Protein AF-0000000080719987 (afdb_homodimer)

Secondary structure (DSSP, 8-state):
-HHHHHHHHHHHH-EEEHHHHHHHHT--HHHHHHHHHTTSS---S--TTSS-EEEHHHHHHHHHHHHHHHTT--HHHHHHHHHHHHHHHHHHHHHHTT---EEEEEETTTTEEEEEEEEEEETTS-EEEEEEEEETTEEEEEEE-/-HHHHHHHHHHHH-EEEHHHHIIIII--HHHHHHHHHTTSS---S--TTSS-EEEHHHHHHHHHHHHHHHTT--HHHHHHHHHHHHHHHHHHHHHHTT---EEEEEETTTTEEEEEEEEEEETTS-EEEEEEEEETTEEEEEEE-

pLDDT: mean 88.81, std 9.0, range [55.03, 97.69]

InterPro domains:
  IPR000551 MerR-type HTH domain [PF13411] (18-78)
  IPR000551 MerR-type HTH domain [PS50937] (18-84)
  IPR000551 MerR-type HTH domain [SM00422] (18-82)
  IPR009061 Putative DNA-binding domain superfamily [SSF46955] (17-84)
  IPR047057 MerR transcriptional regulator [PTHR30204] (18-78)

Radius of gyration: 20.73 Å; Cα contacts (8 Å, |Δi|>4): 463; chains: 2; bounding box: 52×57×44 Å

Sequence (290 aa):
MEAKKIFHDVFQNIEVGIGEVSKTVGVSQRQLRYWEEKGYIKPVDDNQSGVRRYTLSTLYLIIFIKTQLDQGFTLSAAFEHSKDIKVKSKIVRNFFEHTFNDVTITDADKAYGEIDLGELLVQDGQKYHFKGVVDEHGRYLKIDKMEAKKIFHDVFQNIEVGIGEVSKTVGVSQRQLRYWEEKGYIKPVDDNQSGVRRYTLSTLYLIIFIKTQLDQGFTLSAAFEHSKDIKVKSKIVRNFFEHTFNDVTITDADKAYGEIDLGELLVQDGQKYHFKGVVDEHGRYLKIDK

Solvent-accessible surface area (backbone atoms only — not comparable to full-atom values): 15704 Å² total; per-residue (Å²): 115,67,56,60,50,51,52,51,52,30,54,68,63,39,62,36,43,45,68,58,49,20,68,54,70,72,45,54,60,65,56,52,52,50,36,36,73,73,61,74,45,69,63,54,81,85,45,84,80,74,52,60,28,27,32,50,68,46,50,52,48,51,49,50,37,51,47,33,44,74,72,68,43,51,72,68,55,24,50,58,53,46,56,50,47,57,35,45,50,49,28,53,46,66,58,41,69,82,40,59,80,45,71,48,76,76,33,68,92,78,34,19,26,38,32,36,47,35,76,42,32,31,79,86,69,49,68,33,37,35,29,40,34,29,51,97,89,42,58,33,33,41,76,43,124,114,68,55,60,52,52,50,51,51,32,55,66,64,39,62,38,44,46,68,57,50,21,68,56,69,70,44,53,59,67,55,51,51,50,36,37,74,74,62,75,45,67,63,54,81,85,43,85,81,73,52,60,27,26,32,50,67,47,49,52,49,50,51,50,36,51,46,33,43,74,74,68,43,51,72,68,56,23,51,60,54,45,56,51,47,57,35,45,51,50,30,51,45,64,58,40,69,80,40,59,81,46,70,48,75,77,34,68,93,78,34,19,26,38,34,35,46,34,75,41,31,32,80,87,70,49,67,32,37,36,30,39,34,30,52,98,89,42,58,33,34,41,76,42,122

Foldseek 3Di:
DVVVVVVVVCLQPPKDFLVVLCVPLVNDSVVVVVCVVVVLAHWDDPPVVPTTIHHVVRSVLVNQLSVCVVVPDDSVVSSVVVVVVVVVVVVVCVVQVVFWDDWAAPDDVVRWTKTWRQWDQDPVRDIWTKMWTQDPVGIDIDIDD/DVVVVVVVVCLQPPKDFLVVLCVPLVNDSVVVVVCVVVVLAHWDDPDVVPTTIHHVVRSVLVNQLSVVVVVPDDSVVSSVVVVVVVVVVVVVCVVQVVFWDDWAAPDDVVRWTKTWRQWDQDPVRDIWTKMWTQDPVGIDIDIDD

Organism: Lactobacillus johnsonii (strain FI9785) (NCBI:txid633699)

Structure (mmCIF, N/CA/C/O backbone):
data_AF-0000000080719987-model_v1
#
loop_
_entity.id
_entity.type
_entity.pdbx_description
1 polymer 'Transcriptional regulator'
#
loop_
_atom_site.group_PDB
_atom_site.id
_atom_site.type_symbol
_atom_site.label_atom_id
_atom_site.label_alt_id
_atom_site.label_comp_id
_atom_site.label_asym_id
_atom_site.label_entity_id
_atom_site.label_seq_id
_atom_site.pdbx_PDB_ins_code
_atom_site.Cartn_x
_atom_site.Cartn_y
_atom_site.Cartn_z
_atom_site.occupancy
_atom_site.B_iso_or_equiv
_atom_site.auth_seq_id
_atom_site.auth_comp_id
_atom_site.auth_asym_id
_atom_site.auth_atom_id
_atom_site.pdbx_PDB_model_num
ATOM 1 N N . MET A 1 1 ? 12.961 9.141 -8.109 1 55.03 1 MET A N 1
ATOM 2 C CA . MET A 1 1 ? 11.891 9.227 -9.094 1 55.03 1 MET A CA 1
ATOM 3 C C . MET A 1 1 ? 11.711 7.902 -9.828 1 55.03 1 MET A C 1
ATOM 5 O O . MET A 1 1 ? 10.602 7.379 -9.922 1 55.03 1 MET A O 1
ATOM 9 N N . GLU A 1 2 ? 12.773 7.242 -10.141 1 64.38 2 GLU A N 1
ATOM 10 C CA . GLU A 1 2 ? 12.719 6.02 -10.938 1 64.38 2 GLU A CA 1
ATOM 11 C C . GLU A 1 2 ? 12.211 4.844 -10.109 1 64.38 2 GLU A C 1
ATOM 13 O O . GLU A 1 2 ? 11.367 4.07 -10.578 1 64.38 2 GLU A O 1
ATOM 18 N N . ALA A 1 3 ? 12.484 4.898 -8.875 1 73.56 3 ALA A N 1
ATOM 19 C CA . ALA A 1 3 ? 12.094 3.791 -8 1 73.56 3 ALA A CA 1
ATOM 20 C C . ALA A 1 3 ? 10.586 3.768 -7.789 1 73.56 3 ALA A C 1
ATOM 22 O O . ALA A 1 3 ? 9.969 2.701 -7.805 1 73.56 3 ALA A O 1
ATOM 23 N N . LYS A 1 4 ? 10.07 4.938 -7.656 1 74.69 4 LYS A N 1
ATOM 24 C CA . LYS A 1 4 ? 8.633 5.043 -7.445 1 74.69 4 LYS A CA 1
ATOM 25 C C . LYS A 1 4 ? 7.859 4.527 -8.656 1 74.69 4 LYS A C 1
ATOM 27 O O . LYS A 1 4 ? 6.836 3.854 -8.508 1 74.69 4 LYS A O 1
ATOM 32 N N . LYS A 1 5 ? 8.383 4.836 -9.742 1 80.81 5 LYS A N 1
ATOM 33 C CA . LYS A 1 5 ? 7.742 4.387 -10.977 1 80.81 5 LYS A CA 1
ATOM 34 C C . LYS A 1 5 ? 7.809 2.865 -11.102 1 80.81 5 LYS A C 1
ATOM 36 O O . LYS A 1 5 ? 6.832 2.23 -11.508 1 80.81 5 LYS A O 1
ATOM 41 N N . ILE A 1 6 ? 8.945 2.295 -10.805 1 83.25 6 ILE A N 1
ATOM 42 C CA . ILE A 1 6 ? 9.109 0.848 -10.891 1 83.25 6 ILE A CA 1
ATOM 43 C C . ILE A 1 6 ? 8.156 0.165 -9.914 1 83.25 6 ILE A C 1
ATOM 45 O O . ILE A 1 6 ? 7.492 -0.814 -10.266 1 83.25 6 ILE A O 1
ATOM 49 N N . PHE A 1 7 ? 8.047 0.75 -8.781 1 84.94 7 PHE A N 1
ATOM 50 C CA . PHE A 1 7 ? 7.141 0.203 -7.777 1 84.94 7 PHE A CA 1
ATOM 51 C C . PHE A 1 7 ? 5.703 0.231 -8.273 1 84.94 7 PHE A C 1
ATOM 53 O O . PHE A 1 7 ? 4.984 -0.765 -8.164 1 84.94 7 PHE A O 1
ATOM 60 N N . HIS A 1 8 ? 5.379 1.304 -8.812 1 84.56 8 HIS A N 1
ATOM 61 C CA . HIS A 1 8 ? 4.023 1.466 -9.32 1 84.56 8 HIS A CA 1
ATOM 62 C C . HIS A 1 8 ? 3.732 0.469 -10.438 1 84.56 8 HIS A C 1
ATOM 64 O O . HIS A 1 8 ? 2.688 -0.185 -10.43 1 84.56 8 HIS A O 1
ATOM 70 N N . ASP A 1 9 ? 4.672 0.321 -11.328 1 88.88 9 ASP A N 1
ATOM 71 C CA . ASP A 1 9 ? 4.496 -0.58 -12.469 1 88.88 9 ASP A CA 1
ATOM 72 C C . ASP A 1 9 ? 4.391 -2.031 -12.008 1 88.88 9 ASP A C 1
ATOM 74 O O . ASP A 1 9 ? 3.541 -2.781 -12.492 1 88.88 9 ASP A O 1
ATOM 78 N N . VAL A 1 10 ? 5.211 -2.414 -11.172 1 90.5 10 VAL A N 1
ATOM 79 C CA . VAL A 1 10 ? 5.211 -3.785 -10.672 1 90.5 10 VAL A CA 1
ATOM 80 C C . VAL A 1 10 ? 3.887 -4.078 -9.969 1 90.5 10 VAL A C 1
ATOM 82 O O . VAL A 1 10 ? 3.256 -5.105 -10.219 1 90.5 10 VAL A O 1
ATOM 85 N N . PHE A 1 11 ? 3.447 -3.156 -9.156 1 86 11 PHE A N 1
ATOM 86 C CA . PHE A 1 11 ? 2.219 -3.354 -8.391 1 86 11 PHE A CA 1
ATOM 87 C C . PHE A 1 11 ? 1.017 -3.453 -9.32 1 86 11 PHE A C 1
ATOM 89 O O . PHE A 1 11 ? 0.077 -4.203 -9.055 1 86 11 PHE A O 1
ATOM 96 N N . GLN A 1 12 ? 1.1 -2.777 -10.367 1 87 12 GLN A N 1
ATOM 97 C CA . GLN A 1 12 ? -0.004 -2.785 -11.32 1 87 12 GLN A CA 1
ATOM 98 C C . GLN A 1 12 ? 0.009 -4.055 -12.164 1 87 12 GLN A C 1
ATOM 100 O O . GLN A 1 12 ? -1.034 -4.488 -12.656 1 87 12 GLN A O 1
ATOM 105 N N . ASN A 1 13 ? 1.203 -4.684 -12.289 1 90.12 13 ASN A N 1
ATOM 106 C CA . ASN A 1 13 ? 1.326 -5.75 -13.273 1 90.12 13 ASN A CA 1
ATOM 107 C C . ASN A 1 13 ? 1.514 -7.109 -12.602 1 90.12 13 ASN A C 1
ATOM 109 O O . ASN A 1 13 ? 1.432 -8.148 -13.266 1 90.12 13 ASN A O 1
ATOM 113 N N . ILE A 1 14 ? 1.732 -7.086 -11.359 1 91.81 14 ILE A N 1
ATOM 114 C CA . ILE A 1 14 ? 1.958 -8.344 -10.664 1 91.81 14 ILE A CA 1
ATOM 115 C C . ILE A 1 14 ? 0.658 -9.148 -10.602 1 91.81 14 ILE A C 1
ATOM 117 O O . ILE A 1 14 ? -0.414 -8.578 -10.375 1 91.81 14 ILE A O 1
ATOM 121 N N . GLU A 1 15 ? 0.802 -10.484 -10.859 1 93.12 15 GLU A N 1
ATOM 122 C CA . GLU A 1 15 ? -0.368 -11.359 -10.906 1 93.12 15 GLU A CA 1
ATOM 123 C C . GLU A 1 15 ? -0.273 -12.461 -9.859 1 93.12 15 GLU A C 1
ATOM 125 O O . GLU A 1 15 ? 0.818 -12.953 -9.562 1 93.12 15 GLU A O 1
ATOM 130 N N . VAL A 1 16 ? -1.431 -12.867 -9.367 1 92.62 16 VAL A N 1
ATOM 131 C CA . VAL A 1 16 ? -1.529 -13.93 -8.375 1 92.62 16 VAL A CA 1
ATOM 132 C C . VAL A 1 16 ? -2.52 -14.992 -8.852 1 92.62 16 VAL A C 1
ATOM 134 O O . VAL A 1 16 ? -3.586 -14.656 -9.375 1 92.62 16 VAL A O 1
ATOM 137 N N . GLY A 1 17 ? -2.146 -16.234 -8.672 1 92.19 17 GLY A N 1
ATOM 138 C CA . GLY A 1 17 ? -3.006 -17.312 -9.125 1 92.19 17 GLY A CA 1
ATOM 139 C C . GLY A 1 17 ? -4.242 -17.484 -8.266 1 92.19 17 GLY A C 1
ATOM 140 O O . GLY A 1 17 ? -4.211 -17.219 -7.059 1 92.19 17 GLY A O 1
ATOM 141 N N . ILE A 1 18 ? -5.262 -18.047 -8.883 1 94.75 18 ILE A N 1
ATOM 142 C CA . ILE A 1 18 ? -6.559 -18.203 -8.234 1 94.75 18 ILE A CA 1
ATOM 143 C C . ILE A 1 18 ? -6.418 -19.094 -7.008 1 94.75 18 ILE A C 1
ATOM 145 O O . ILE A 1 18 ? -7.113 -18.906 -6.008 1 94.75 18 ILE A O 1
ATOM 149 N N . GLY A 1 19 ? -5.559 -20.078 -7.109 1 93.25 19 GLY A N 1
ATOM 150 C CA . GLY A 1 19 ? -5.344 -20.953 -5.965 1 93.25 19 GLY A CA 1
ATOM 151 C C . GLY A 1 19 ? -4.801 -20.219 -4.754 1 93.25 19 GLY A C 1
ATOM 152 O O . GLY A 1 19 ? -5.27 -20.422 -3.633 1 93.25 19 GLY A O 1
ATOM 153 N N . GLU A 1 20 ? -3.816 -19.406 -5.02 1 93.25 20 GLU A N 1
ATOM 154 C CA . GLU A 1 20 ? -3.221 -18.594 -3.961 1 93.25 20 GLU A CA 1
ATOM 155 C C . GLU A 1 20 ? -4.23 -17.594 -3.389 1 93.25 20 GLU A C 1
ATOM 157 O O . GLU A 1 20 ? -4.324 -17.438 -2.17 1 93.25 20 GLU A O 1
ATOM 162 N N . VAL A 1 21 ? -5.016 -16.984 -4.188 1 95.25 21 VAL A N 1
ATOM 163 C CA . VAL A 1 21 ? -6.039 -16.031 -3.758 1 95.25 21 VAL A CA 1
ATOM 164 C C . VAL A 1 21 ? -7.066 -16.75 -2.883 1 95.25 21 VAL A C 1
ATOM 166 O O . VAL A 1 21 ? -7.406 -16.266 -1.797 1 95.25 21 VAL A O 1
ATOM 169 N N . SER A 1 22 ? -7.492 -17.828 -3.359 1 96.5 22 SER A N 1
ATOM 170 C CA . SER A 1 22 ? -8.484 -18.625 -2.631 1 96.5 22 SER A CA 1
ATOM 171 C C . SER A 1 22 ? -7.984 -18.984 -1.236 1 96.5 22 SER A C 1
ATOM 173 O O . SER A 1 22 ? -8.68 -18.75 -0.244 1 96.5 22 SER A O 1
ATOM 175 N N . LYS A 1 23 ? -6.781 -19.422 -1.178 1 93.5 23 LYS A N 1
ATOM 176 C CA . LYS A 1 23 ? -6.18 -19.875 0.072 1 93.5 23 LYS A CA 1
ATOM 177 C C . LYS A 1 23 ? -6.012 -18.719 1.051 1 93.5 23 LYS A C 1
ATOM 179 O O . LYS A 1 23 ? -6.316 -18.844 2.238 1 93.5 23 LYS A O 1
ATOM 184 N N . THR A 1 24 ? -5.656 -17.609 0.6 1 93.69 24 THR A N 1
ATOM 185 C CA . THR A 1 24 ? -5.258 -16.516 1.46 1 93.69 24 THR A CA 1
ATOM 186 C C . THR A 1 24 ? -6.469 -15.688 1.887 1 93.69 24 THR A C 1
ATOM 188 O O . THR A 1 24 ? -6.539 -15.219 3.023 1 93.69 24 THR A O 1
ATOM 191 N N . VAL A 1 25 ? -7.438 -15.469 1.043 1 94.56 25 VAL A N 1
ATOM 192 C CA . VAL A 1 25 ? -8.578 -14.609 1.33 1 94.56 25 VAL A CA 1
ATOM 193 C C . VAL A 1 25 ? -9.672 -15.414 2.031 1 94.56 25 VAL A C 1
ATOM 195 O O . VAL A 1 25 ? -10.469 -14.859 2.787 1 94.56 25 VAL A O 1
ATOM 198 N N . GLY A 1 26 ? -9.742 -16.656 1.746 1 94.44 26 GLY A N 1
ATOM 199 C CA . GLY A 1 26 ? -10.781 -17.484 2.316 1 94.44 26 GLY A CA 1
ATOM 200 C C . GLY A 1 26 ? -12.047 -17.516 1.481 1 94.44 26 GLY A C 1
ATOM 201 O O . GL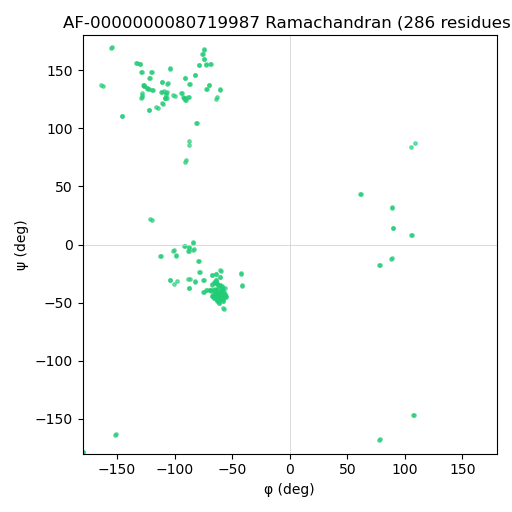Y A 1 26 ? -13.156 -17.531 2.023 1 94.44 26 GLY A O 1
ATOM 202 N N . VAL A 1 27 ? -11.914 -17.406 0.241 1 96.5 27 VAL A N 1
ATOM 203 C CA . VAL A 1 27 ? -12.977 -17.547 -0.748 1 96.5 27 VAL A CA 1
ATOM 204 C C . VAL A 1 27 ? -12.641 -18.703 -1.698 1 96.5 27 VAL A C 1
ATOM 206 O O . VAL A 1 27 ? -11.516 -18.797 -2.184 1 96.5 27 VAL A O 1
ATOM 209 N N . SER A 1 28 ? -13.562 -19.594 -1.984 1 97.5 28 SER A N 1
ATOM 210 C CA . SER A 1 28 ? -13.281 -20.75 -2.822 1 97.5 28 SER A CA 1
ATOM 211 C C . SER A 1 28 ? -13.031 -20.344 -4.27 1 97.5 28 SER A C 1
ATOM 213 O O . SER A 1 28 ? -13.516 -19.297 -4.719 1 97.5 28 SER A O 1
ATOM 215 N N . GLN A 1 29 ? -12.289 -21.203 -4.949 1 97.06 29 GLN A N 1
ATOM 216 C CA . GLN A 1 29 ? -12.062 -20.969 -6.371 1 97.06 29 GLN A CA 1
ATOM 217 C C . GLN A 1 29 ? -13.383 -20.922 -7.133 1 97.06 29 GLN A C 1
ATOM 219 O O . GLN A 1 29 ? -13.539 -20.125 -8.07 1 97.06 29 GLN A O 1
ATOM 224 N N . ARG A 1 30 ? -14.305 -21.75 -6.691 1 97.5 30 ARG A N 1
ATOM 225 C CA . ARG A 1 30 ? -15.625 -21.781 -7.312 1 97.5 30 ARG A CA 1
ATOM 226 C C . ARG A 1 30 ? -16.344 -20.438 -7.156 1 97.5 30 ARG A C 1
ATOM 228 O O . ARG A 1 30 ? -16.922 -19.922 -8.109 1 97.5 30 ARG A O 1
ATOM 235 N N . GLN A 1 31 ? -16.297 -19.906 -6 1 97.5 31 GLN A N 1
ATOM 236 C CA . GLN A 1 31 ? -16.922 -18.609 -5.746 1 97.5 31 GLN A CA 1
ATOM 237 C C . GLN A 1 31 ? -16.281 -17.516 -6.594 1 97.5 31 GLN A C 1
ATOM 239 O O . GLN A 1 31 ? -16.969 -16.656 -7.148 1 97.5 31 GLN A O 1
ATOM 244 N N . LEU A 1 32 ? -14.984 -17.547 -6.691 1 97.69 32 LEU A N 1
ATOM 245 C CA . LEU A 1 32 ? -14.266 -16.562 -7.492 1 97.69 32 LEU A CA 1
ATOM 246 C C . LEU A 1 32 ? -14.695 -16.641 -8.953 1 97.69 32 LEU A C 1
ATOM 248 O O . LEU A 1 32 ? -14.914 -15.609 -9.594 1 97.69 32 LEU A O 1
ATOM 252 N N . ARG A 1 33 ? -14.797 -17.812 -9.453 1 96.19 33 ARG A N 1
ATOM 253 C CA . ARG A 1 33 ? -15.234 -17.984 -10.836 1 96.19 33 ARG A CA 1
ATOM 254 C C . ARG A 1 33 ? -16.672 -17.516 -11.023 1 96.19 33 ARG A C 1
ATOM 256 O O . ARG A 1 33 ? -17.016 -16.953 -12.062 1 96.19 33 ARG A O 1
ATOM 263 N N . TYR A 1 34 ? -17.453 -17.812 -9.992 1 97.25 34 TYR A N 1
ATOM 264 C CA . TYR A 1 34 ? -18.828 -17.312 -10.039 1 97.25 34 TYR A CA 1
ATOM 265 C C . TYR A 1 34 ? -18.844 -15.781 -10.094 1 97.25 34 TYR A C 1
ATOM 267 O O . TYR A 1 34 ? -19.625 -15.195 -10.859 1 97.25 34 TYR A O 1
ATOM 275 N N . TRP A 1 35 ? -18 -15.102 -9.25 1 97.19 35 TRP A N 1
ATOM 276 C CA . TRP A 1 35 ? -17.906 -13.648 -9.258 1 97.19 35 TRP A CA 1
ATOM 277 C C . TRP A 1 35 ? -17.484 -13.141 -10.625 1 97.19 35 TRP A C 1
ATOM 279 O O . TRP A 1 35 ? -17.922 -12.078 -11.07 1 97.19 35 TRP A O 1
ATOM 289 N N . GLU A 1 36 ? -16.562 -13.914 -11.297 1 95.56 36 GLU A N 1
ATOM 290 C CA . GLU A 1 36 ? -16.141 -13.578 -12.656 1 95.56 36 GLU A CA 1
ATOM 291 C C . GLU A 1 36 ? -17.312 -13.648 -13.625 1 95.56 36 GLU A C 1
ATOM 293 O O . GLU A 1 36 ? -17.516 -12.742 -14.438 1 95.56 36 GLU A O 1
ATOM 298 N N . GLU A 1 37 ? -18.016 -14.688 -13.539 1 95.75 37 GLU A N 1
ATOM 299 C CA . GLU A 1 37 ? -19.172 -14.898 -14.406 1 95.75 37 GLU A CA 1
ATOM 300 C C . GLU A 1 37 ? -20.172 -13.75 -14.281 1 95.75 37 GLU A C 1
ATOM 302 O O . GLU A 1 37 ? -20.781 -13.336 -15.273 1 95.75 37 GLU A O 1
ATOM 307 N N . LYS A 1 38 ? -20.328 -13.242 -13.047 1 96 38 LYS A N 1
ATOM 308 C CA . LYS A 1 38 ? -21.281 -12.164 -12.773 1 96 38 LYS A CA 1
ATOM 309 C C . LYS A 1 38 ? -20.703 -10.812 -13.188 1 96 38 LYS A C 1
ATOM 311 O O . LYS A 1 38 ? -21.406 -9.797 -13.164 1 96 38 LYS A O 1
ATOM 316 N N . GLY A 1 39 ? -19.422 -10.797 -13.43 1 94.5 39 GLY A N 1
ATOM 317 C CA . GLY A 1 39 ? -18.781 -9.578 -13.883 1 94.5 39 GLY A CA 1
ATOM 318 C C . GLY A 1 39 ? -18.281 -8.703 -12.742 1 94.5 39 GLY A C 1
ATOM 319 O O . GLY A 1 39 ? -17.953 -7.535 -12.953 1 94.5 39 GLY A O 1
ATOM 320 N N . TYR A 1 40 ? -18.219 -9.242 -11.555 1 95.12 40 TYR A N 1
ATOM 321 C CA . TYR A 1 40 ? -17.828 -8.453 -10.398 1 95.12 40 TYR A CA 1
ATOM 322 C C . TYR A 1 40 ? -16.312 -8.336 -10.305 1 95.12 40 TYR A C 1
ATOM 324 O O . TYR A 1 40 ? -15.781 -7.355 -9.781 1 95.12 40 TYR A O 1
ATOM 332 N N . ILE A 1 41 ? -15.625 -9.414 -10.773 1 95.19 41 ILE A N 1
ATOM 333 C CA . ILE A 1 41 ? -14.164 -9.398 -10.867 1 95.19 41 ILE A CA 1
ATOM 334 C C . ILE A 1 41 ? -13.727 -9.906 -12.234 1 95.19 41 ILE A C 1
ATOM 336 O O . ILE A 1 41 ? -14.508 -10.555 -12.945 1 95.19 41 ILE A O 1
ATOM 340 N N . LYS A 1 42 ? -12.531 -9.477 -12.594 1 93.38 42 LYS A N 1
ATOM 341 C CA . LYS A 1 42 ? -12 -9.883 -13.891 1 93.38 42 LYS A CA 1
ATOM 342 C C . LYS A 1 42 ? -10.602 -10.469 -13.75 1 93.38 42 LYS A C 1
ATOM 344 O O . LYS A 1 42 ? -9.727 -9.859 -13.133 1 93.38 42 LYS A O 1
ATOM 349 N N . PRO A 1 43 ? -10.453 -11.672 -14.297 1 93.81 43 PRO A N 1
ATOM 350 C CA . PRO A 1 43 ? -9.102 -12.227 -14.328 1 93.81 43 PRO A CA 1
ATOM 351 C C . PRO A 1 43 ? -8.227 -11.586 -15.406 1 93.81 43 PRO A C 1
ATOM 353 O O . PRO A 1 43 ? -8.727 -10.828 -16.234 1 93.81 43 PRO A O 1
ATOM 356 N N . VAL A 1 44 ? -6.895 -11.828 -15.242 1 90.69 44 VAL A N 1
ATOM 357 C CA . VAL A 1 44 ? -5.977 -11.406 -16.297 1 90.69 44 VAL A CA 1
ATOM 358 C C . VAL A 1 44 ? -6.281 -12.164 -17.578 1 90.69 44 VAL A C 1
ATOM 360 O O . VAL A 1 44 ? -6.543 -13.367 -17.562 1 90.69 44 VAL A O 1
ATOM 363 N N . ASP A 1 45 ? -6.488 -11.5 -18.656 1 78.12 45 ASP A N 1
ATOM 364 C CA . ASP A 1 45 ? -6.93 -12.047 -19.938 1 78.12 45 ASP A CA 1
ATOM 365 C C . ASP A 1 45 ? -5.969 -13.117 -20.438 1 78.12 45 ASP A C 1
ATOM 367 O O . ASP A 1 45 ? -6.398 -14.18 -20.875 1 78.12 45 ASP A O 1
ATOM 371 N N . ASP A 1 46 ? -4.656 -12.75 -20.547 1 64.69 46 ASP A N 1
ATOM 372 C CA . ASP A 1 46 ? -3.705 -13.609 -21.25 1 64.69 46 ASP A CA 1
ATOM 373 C C . ASP A 1 46 ? -3.064 -14.609 -20.281 1 64.69 46 ASP A C 1
ATOM 375 O O . ASP A 1 46 ? -2.104 -14.281 -19.594 1 64.69 46 ASP A O 1
ATOM 379 N N . ASN A 1 47 ? -3.994 -15.516 -19.984 1 62 47 ASN A N 1
ATOM 380 C CA . ASN A 1 47 ? -3.381 -16.484 -19.094 1 62 47 ASN A CA 1
ATOM 381 C C . ASN A 1 47 ? -2.68 -17.609 -19.859 1 62 47 ASN A C 1
ATOM 383 O O . ASN A 1 47 ? -3.32 -18.562 -20.297 1 62 47 ASN A O 1
ATOM 387 N N . GLN A 1 48 ? -1.473 -17.297 -20.188 1 61.16 48 GLN A N 1
ATOM 388 C CA . GLN A 1 48 ? -0.708 -18.297 -20.922 1 61.16 48 GLN A CA 1
ATOM 389 C C . GLN A 1 48 ? -0.552 -19.578 -20.109 1 61.16 48 GLN A C 1
ATOM 391 O O . GLN A 1 48 ? -0.404 -20.656 -20.672 1 61.16 48 GLN A O 1
ATOM 396 N N . SER A 1 49 ? -0.571 -19.5 -18.859 1 65.25 49 SER A N 1
ATOM 397 C CA . SER A 1 49 ? -0.253 -20.641 -18 1 65.25 49 SER A CA 1
ATOM 398 C C . SER A 1 49 ? -1.473 -21.531 -17.797 1 65.25 49 SER A C 1
ATOM 400 O O . SER A 1 49 ? -1.353 -22.656 -17.297 1 65.25 49 SER A O 1
ATOM 402 N N . GLY A 1 50 ? -2.629 -21.078 -18.344 1 77.5 50 GLY A N 1
ATOM 403 C CA . GLY A 1 50 ? -3.807 -21.891 -18.109 1 77.5 50 GLY A CA 1
ATOM 404 C C . GLY A 1 50 ? -4.402 -21.703 -16.734 1 77.5 50 GLY A C 1
ATOM 405 O O . GLY A 1 50 ? -5.461 -22.25 -16.422 1 77.5 50 GLY A O 1
ATOM 406 N N . VAL A 1 51 ? -3.617 -21.156 -15.883 1 86.06 51 VAL A N 1
ATOM 407 C CA . VAL A 1 51 ? -4.094 -20.891 -14.531 1 86.06 51 VAL A CA 1
ATOM 408 C C . VAL A 1 51 ? -4.66 -19.469 -14.453 1 86.06 51 VAL A C 1
ATOM 410 O O . VAL A 1 51 ? -4.016 -18.516 -14.883 1 86.06 51 VAL A O 1
ATOM 413 N N . ARG A 1 52 ? -5.887 -19.422 -13.961 1 92.25 52 ARG A N 1
ATOM 414 C CA . ARG A 1 52 ? -6.504 -18.109 -13.789 1 92.25 52 ARG A CA 1
ATOM 415 C C . ARG A 1 52 ? -5.695 -17.25 -12.828 1 92.25 52 ARG A C 1
ATOM 417 O O . ARG A 1 52 ? -5.285 -17.719 -11.766 1 92.25 52 ARG A O 1
ATOM 424 N N . ARG A 1 53 ? -5.469 -16.016 -13.227 1 94.19 53 ARG A N 1
ATOM 425 C CA . ARG A 1 53 ? -4.676 -15.086 -12.414 1 94.19 53 ARG A CA 1
ATOM 426 C C . ARG A 1 53 ? -5.395 -13.758 -12.242 1 94.19 53 ARG A C 1
ATOM 428 O O . ARG A 1 53 ? -6.234 -13.383 -13.062 1 94.19 53 ARG A O 1
ATOM 435 N N . TYR A 1 54 ? -5.023 -13.055 -11.109 1 95.06 54 TYR A N 1
ATOM 436 C CA . TYR A 1 54 ? -5.598 -11.758 -10.789 1 95.06 54 TYR A CA 1
ATOM 437 C C . TYR A 1 54 ? -4.504 -10.734 -10.5 1 95.06 54 TYR A C 1
ATOM 439 O O . TYR A 1 54 ? -3.441 -11.086 -9.984 1 95.06 54 TYR A O 1
ATOM 447 N N . THR A 1 55 ? -4.816 -9.492 -10.836 1 93.19 55 THR A N 1
ATOM 448 C CA . THR A 1 55 ? -3.951 -8.391 -10.43 1 93.19 55 THR A CA 1
ATOM 449 C C . THR A 1 55 ? -4.117 -8.094 -8.945 1 93.19 55 THR A C 1
ATOM 451 O O . THR A 1 55 ? -5.059 -8.578 -8.312 1 93.19 55 THR A O 1
ATOM 454 N N . LEU A 1 56 ? -3.225 -7.305 -8.414 1 90.81 56 LEU A N 1
ATOM 455 C CA . LEU A 1 56 ? -3.354 -6.902 -7.02 1 90.81 56 LEU A CA 1
ATOM 456 C C . LEU A 1 56 ? -4.598 -6.043 -6.816 1 90.81 56 LEU A C 1
ATOM 458 O O . LEU A 1 56 ? -5.234 -6.105 -5.762 1 90.81 56 LEU A O 1
ATOM 462 N N . SER A 1 57 ? -4.957 -5.258 -7.812 1 89.75 57 SER A N 1
ATOM 463 C CA . SER A 1 57 ? -6.184 -4.473 -7.734 1 89.75 57 SER A CA 1
ATOM 464 C C . SER A 1 57 ? -7.41 -5.371 -7.617 1 89.75 57 SER A C 1
ATOM 466 O O . SER A 1 57 ? -8.32 -5.094 -6.832 1 89.75 57 SER A O 1
ATOM 468 N N . THR A 1 58 ? -7.34 -6.398 -8.367 1 93.12 58 THR A N 1
ATOM 469 C CA . THR A 1 58 ? -8.453 -7.344 -8.289 1 93.12 58 THR A CA 1
ATOM 470 C C . THR A 1 58 ? -8.453 -8.07 -6.949 1 93.12 58 THR A C 1
ATOM 472 O O . THR A 1 58 ? -9.516 -8.328 -6.379 1 93.12 58 THR A O 1
ATOM 475 N N . LEU A 1 59 ? -7.266 -8.414 -6.477 1 93.69 59 LEU A N 1
ATOM 476 C CA . LEU A 1 59 ? -7.156 -9.023 -5.156 1 93.69 59 LEU A CA 1
ATOM 477 C C . LEU A 1 59 ? -7.789 -8.133 -4.09 1 93.69 59 LEU A C 1
ATOM 479 O O . LEU A 1 59 ? -8.539 -8.609 -3.24 1 93.69 59 LEU A O 1
ATOM 483 N N . TYR A 1 60 ? -7.535 -6.883 -4.145 1 91.06 60 TYR A N 1
ATOM 484 C CA . TYR A 1 60 ? -8.117 -5.93 -3.209 1 91.06 60 TYR A CA 1
ATOM 485 C C . TYR A 1 60 ? -9.641 -5.957 -3.287 1 91.06 60 TYR A C 1
ATOM 487 O O . TYR A 1 60 ? -10.32 -5.957 -2.26 1 91.06 60 TYR A O 1
ATOM 495 N N . LEU A 1 61 ? -10.086 -5.98 -4.457 1 92.44 61 LEU A N 1
ATOM 496 C CA . LEU A 1 61 ? -11.531 -6.031 -4.672 1 92.44 61 LEU A CA 1
ATOM 497 C C . LEU A 1 61 ? -12.125 -7.309 -4.086 1 92.44 61 LEU A C 1
ATOM 499 O O . LEU A 1 61 ? -13.172 -7.27 -3.434 1 92.44 61 LEU A O 1
ATOM 503 N N . ILE A 1 62 ? -11.445 -8.352 -4.297 1 95.62 62 ILE A N 1
ATOM 504 C CA . ILE A 1 62 ? -11.898 -9.641 -3.791 1 95.62 62 ILE A CA 1
ATOM 505 C C . ILE A 1 62 ? -11.977 -9.602 -2.266 1 95.62 62 ILE A C 1
ATOM 507 O O . ILE A 1 62 ? -12.969 -10.047 -1.679 1 95.62 62 ILE A O 1
ATOM 511 N N . ILE A 1 63 ? -11 -9.078 -1.622 1 94.5 63 ILE A N 1
ATOM 512 C CA . ILE A 1 63 ? -10.969 -8.961 -0.168 1 94.5 63 ILE A CA 1
ATOM 513 C C . ILE A 1 63 ? -12.141 -8.109 0.304 1 94.5 63 ILE A C 1
ATOM 515 O O . ILE A 1 63 ? -12.844 -8.469 1.25 1 94.5 63 ILE A O 1
ATOM 519 N N . PHE A 1 64 ? -12.367 -7.039 -0.349 1 92.75 64 PHE A N 1
ATOM 520 C CA . PHE A 1 64 ? -13.453 -6.133 0.012 1 92.75 64 PHE A CA 1
ATOM 521 C C . PHE A 1 64 ? -14.797 -6.836 -0.09 1 92.75 64 PHE A C 1
ATOM 523 O O . PHE A 1 64 ? -15.602 -6.785 0.842 1 92.75 64 PHE A O 1
ATOM 530 N N . ILE A 1 65 ? -15 -7.473 -1.228 1 94.94 65 ILE A N 1
ATOM 531 C CA . ILE A 1 65 ? -16.266 -8.172 -1.444 1 94.94 65 ILE A CA 1
ATOM 532 C C . ILE A 1 65 ? -16.453 -9.227 -0.364 1 94.94 65 ILE A C 1
ATOM 534 O O . ILE A 1 65 ? -17.531 -9.32 0.236 1 94.94 65 ILE A O 1
ATOM 538 N N . LYS A 1 66 ? -15.438 -9.984 -0.127 1 95.69 66 LYS A N 1
ATOM 539 C CA . LYS A 1 66 ? -15.5 -11.016 0.908 1 95.69 66 LYS A CA 1
ATOM 540 C C . LYS A 1 66 ? -15.891 -10.414 2.258 1 95.69 66 LYS A C 1
ATOM 542 O O . LYS A 1 66 ? -16.734 -10.961 2.971 1 95.69 66 LYS A O 1
ATOM 547 N N . THR A 1 67 ? -15.32 -9.312 2.633 1 93.81 67 THR A N 1
ATOM 548 C CA . THR A 1 67 ? -15.594 -8.664 3.91 1 93.81 67 THR A CA 1
ATOM 549 C C . THR A 1 67 ? -17.047 -8.195 3.977 1 93.81 67 THR A C 1
ATOM 551 O O . THR A 1 67 ? -17.688 -8.297 5.023 1 93.81 67 THR A O 1
ATOM 554 N N . GLN A 1 68 ? -17.547 -7.684 2.91 1 94 68 GLN A N 1
ATOM 555 C CA . GLN A 1 68 ? -18.953 -7.273 2.846 1 94 68 GLN A CA 1
ATOM 556 C C . GLN A 1 68 ? -19.891 -8.469 3.002 1 94 68 GLN A C 1
ATOM 558 O O . GLN A 1 68 ? -20.891 -8.391 3.721 1 94 68 GLN A O 1
ATOM 563 N N . LEU A 1 69 ? -19.516 -9.539 2.312 1 95.5 69 LEU A N 1
ATOM 564 C CA . LEU A 1 69 ? -20.297 -10.758 2.42 1 95.5 69 LEU A CA 1
ATOM 565 C C . LEU A 1 69 ? -20.328 -11.266 3.859 1 95.5 69 LEU A C 1
ATOM 567 O O . LEU A 1 69 ? -21.391 -11.656 4.363 1 95.5 69 LEU A O 1
ATOM 571 N N . ASP A 1 70 ? -19.219 -11.18 4.48 1 94.44 70 ASP A N 1
ATOM 572 C CA . ASP A 1 70 ? -19.109 -11.625 5.867 1 94.44 70 ASP A CA 1
ATOM 573 C C . ASP A 1 70 ? -19.984 -10.773 6.785 1 94.44 70 ASP A C 1
ATOM 575 O O . ASP A 1 70 ? -20.375 -11.227 7.859 1 94.44 70 ASP A O 1
ATOM 579 N N . GLN A 1 71 ? -20.281 -9.555 6.406 1 94.12 71 GLN A N 1
ATOM 580 C CA . GLN A 1 71 ? -21.109 -8.641 7.188 1 94.12 71 GLN A CA 1
ATOM 581 C C . GLN A 1 71 ? -22.594 -8.812 6.852 1 94.12 71 GLN A C 1
ATOM 583 O O . GLN A 1 71 ? -23.438 -8.117 7.402 1 94.12 71 GLN A O 1
ATOM 588 N N . GLY A 1 72 ? -22.891 -9.641 5.852 1 95.88 72 GLY A N 1
ATOM 589 C CA . GLY A 1 72 ? -24.266 -10.008 5.578 1 95.88 72 GLY A CA 1
ATOM 590 C C . GLY A 1 72 ? -24.828 -9.336 4.336 1 95.88 72 GLY A C 1
ATOM 591 O O . GLY A 1 72 ? -26.016 -9.461 4.039 1 95.88 72 GLY A O 1
ATOM 592 N N . PHE A 1 73 ? -24.047 -8.734 3.676 1 96.38 73 PHE A N 1
ATOM 593 C CA . PHE A 1 73 ? -24.5 -8.109 2.438 1 96.38 73 PHE A CA 1
ATOM 594 C C . PHE A 1 73 ? -24.625 -9.141 1.324 1 96.38 73 PHE A C 1
ATOM 596 O O . PHE A 1 73 ? -23.938 -10.172 1.353 1 96.38 73 PHE A O 1
ATOM 603 N N . THR A 1 74 ? -25.469 -8.859 0.358 1 96 74 THR A N 1
ATOM 604 C CA . THR A 1 74 ? -25.531 -9.664 -0.854 1 96 74 THR A CA 1
ATOM 605 C C . TH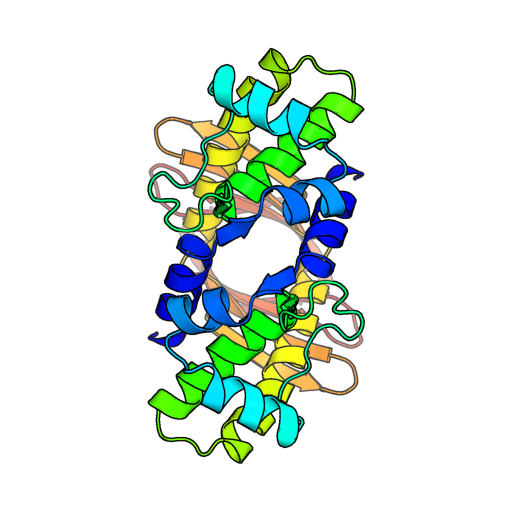R A 1 74 ? -24.328 -9.367 -1.763 1 96 74 THR A C 1
ATOM 607 O O . THR A 1 74 ? -23.688 -8.32 -1.632 1 96 74 THR A O 1
ATOM 610 N N . LEU A 1 75 ? -24.031 -10.305 -2.686 1 95.56 75 LEU A N 1
ATOM 611 C CA . LEU A 1 75 ? -22.938 -10.117 -3.643 1 95.56 75 LEU A CA 1
ATOM 612 C C . LEU A 1 75 ? -23.156 -8.852 -4.469 1 95.56 75 LEU A C 1
ATOM 614 O O . LEU A 1 75 ? -22.219 -8.086 -4.695 1 95.56 75 LEU A O 1
ATOM 618 N N . SER A 1 76 ? -24.391 -8.641 -4.852 1 95.38 76 SER A N 1
ATOM 619 C CA . SER A 1 76 ? -24.719 -7.449 -5.637 1 95.38 76 SER A CA 1
ATOM 620 C C . SER A 1 76 ? -24.484 -6.176 -4.836 1 95.38 76 SER A C 1
ATOM 622 O O . SER A 1 76 ? -23.906 -5.215 -5.34 1 95.38 76 SER A O 1
ATOM 624 N N . ALA A 1 77 ? -24.922 -6.141 -3.617 1 95.75 77 ALA A N 1
ATOM 625 C CA . ALA A 1 77 ? -24.703 -4.984 -2.748 1 95.75 77 ALA A CA 1
ATOM 626 C C . ALA A 1 77 ? -23.219 -4.746 -2.508 1 95.75 77 ALA A C 1
ATOM 628 O O . ALA A 1 77 ? -22.75 -3.605 -2.535 1 95.75 77 ALA A O 1
ATOM 629 N N . ALA A 1 78 ? -22.484 -5.836 -2.283 1 94.94 78 ALA A N 1
ATOM 630 C CA . ALA A 1 78 ? -21.047 -5.738 -2.064 1 94.94 78 ALA A CA 1
ATOM 631 C C . ALA A 1 78 ? -20.344 -5.121 -3.271 1 94.94 78 ALA A C 1
ATOM 633 O O . ALA A 1 78 ? -19.484 -4.25 -3.121 1 94.94 78 ALA A O 1
ATOM 634 N N . PHE A 1 79 ? -20.703 -5.582 -4.391 1 93.12 79 PHE A N 1
ATOM 635 C CA . PHE A 1 79 ? -20.109 -5.07 -5.617 1 93.12 79 PHE A CA 1
ATOM 636 C C . PHE A 1 79 ? -20.422 -3.596 -5.805 1 93.12 79 PHE A C 1
ATOM 638 O O . PHE A 1 79 ? -19.562 -2.803 -6.172 1 93.12 79 PHE A O 1
ATOM 645 N N . GLU A 1 80 ? -21.641 -3.197 -5.512 1 92.69 80 GLU A N 1
ATOM 646 C CA . GLU A 1 80 ? -22.031 -1.793 -5.621 1 92.69 80 GLU A CA 1
ATOM 647 C C . GLU A 1 80 ? -21.234 -0.924 -4.656 1 92.69 80 GLU A C 1
ATOM 649 O O . GLU A 1 80 ? -20.781 0.166 -5.016 1 92.69 80 GLU A O 1
ATOM 654 N N . HIS A 1 81 ? -21.047 -1.435 -3.479 1 91 81 HIS A N 1
ATOM 655 C CA . HIS A 1 81 ? -20.25 -0.719 -2.492 1 91 81 HIS A CA 1
ATOM 656 C C . HIS A 1 81 ? -18.797 -0.583 -2.951 1 91 81 HIS A C 1
ATOM 658 O O . HIS A 1 81 ? -18.125 0.384 -2.6 1 91 81 HIS A O 1
ATOM 664 N N . SER A 1 82 ? -18.344 -1.573 -3.727 1 91.06 82 SER A N 1
ATOM 665 C CA . SER A 1 82 ? -16.953 -1.563 -4.176 1 91.06 82 SER A CA 1
ATOM 666 C C . SER A 1 82 ? -16.703 -0.419 -5.152 1 91.06 82 SER A C 1
ATOM 668 O O . SER A 1 82 ? -15.57 0.055 -5.277 1 91.06 82 SER A O 1
ATOM 670 N N . LYS A 1 83 ? -17.672 0.007 -5.828 1 89.12 83 LYS A N 1
ATOM 671 C CA . LYS A 1 83 ? -17.531 1.145 -6.73 1 89.12 83 LYS A CA 1
ATOM 672 C C . LYS A 1 83 ? -17.109 2.4 -5.973 1 89.12 83 LYS A C 1
ATOM 674 O O . LYS A 1 83 ? -16.297 3.189 -6.469 1 89.12 83 LYS A O 1
ATOM 679 N N . ASP A 1 84 ? -17.594 2.508 -4.801 1 88.44 84 ASP A N 1
ATOM 680 C CA . ASP A 1 84 ? -17.219 3.625 -3.939 1 88.44 84 ASP A CA 1
ATOM 681 C C . ASP A 1 84 ? -15.75 3.529 -3.529 1 88.44 84 ASP A C 1
ATOM 683 O O . ASP A 1 84 ? -15.062 4.547 -3.43 1 88.44 84 ASP A O 1
ATOM 687 N N . ILE A 1 85 ? -15.391 2.385 -3.383 1 85.44 85 ILE A N 1
ATOM 688 C CA . ILE A 1 85 ? -14.016 2.172 -2.926 1 85.44 85 ILE A CA 1
ATOM 689 C C . ILE A 1 85 ? -13.039 2.643 -3.998 1 85.44 85 ILE A C 1
ATOM 691 O O . ILE A 1 85 ? -12 3.236 -3.684 1 85.44 85 ILE A O 1
ATOM 695 N N . LYS A 1 86 ? -13.352 2.27 -5.23 1 85.75 86 LYS A N 1
ATOM 696 C CA . LYS A 1 86 ? -12.5 2.723 -6.328 1 85.75 86 LYS A CA 1
ATOM 697 C C . LYS A 1 86 ? -12.391 4.246 -6.344 1 85.75 86 LYS A C 1
ATOM 699 O O . LYS A 1 86 ? -11.297 4.789 -6.527 1 85.75 86 LYS A O 1
ATOM 704 N N . VAL A 1 87 ? -13.477 4.871 -6.141 1 91.12 87 VAL A N 1
ATOM 705 C CA . VAL A 1 87 ? -13.508 6.328 -6.121 1 91.12 87 VAL A CA 1
ATOM 706 C C . VAL A 1 87 ? -12.742 6.844 -4.902 1 91.12 87 VAL A C 1
ATOM 708 O O . VAL A 1 87 ? -11.93 7.77 -5.016 1 91.12 87 VAL A O 1
ATOM 711 N N . LYS A 1 88 ? -12.977 6.234 -3.779 1 90.12 88 LYS A N 1
ATOM 712 C CA . LYS A 1 88 ? -12.297 6.641 -2.553 1 90.12 88 LYS A CA 1
ATOM 713 C C . LYS A 1 88 ? -10.789 6.469 -2.68 1 90.12 88 LYS A C 1
ATOM 715 O O . LYS A 1 88 ? -10.023 7.328 -2.236 1 90.12 88 LYS A O 1
ATOM 720 N N . SER A 1 89 ? -10.406 5.383 -3.238 1 87.44 89 SER A N 1
ATOM 721 C CA . SER A 1 89 ? -8.984 5.141 -3.461 1 87.44 89 SER A CA 1
ATOM 722 C C . SER A 1 89 ? -8.375 6.211 -4.359 1 87.44 89 SER A C 1
ATOM 724 O O . SER A 1 89 ? -7.246 6.66 -4.125 1 87.44 89 SER A O 1
ATOM 726 N N . LYS A 1 90 ? -9.055 6.574 -5.395 1 89.75 90 LYS A N 1
ATOM 727 C CA . LYS A 1 90 ? -8.594 7.629 -6.293 1 89.75 90 LYS A CA 1
ATOM 728 C C . LYS A 1 90 ? -8.477 8.961 -5.555 1 89.75 90 LYS A C 1
ATOM 730 O O . LYS A 1 90 ? -7.516 9.703 -5.77 1 89.75 90 LYS A O 1
ATOM 735 N N . ILE A 1 91 ? -9.422 9.273 -4.707 1 93.12 91 ILE A N 1
ATOM 736 C CA . ILE A 1 91 ? -9.383 10.5 -3.912 1 93.12 91 ILE A CA 1
ATOM 737 C C . ILE A 1 91 ? -8.141 10.508 -3.031 1 93.12 91 ILE A C 1
ATOM 739 O O . ILE A 1 91 ? -7.414 11.5 -2.98 1 93.12 91 ILE A O 1
ATOM 743 N N . VAL A 1 92 ? -7.883 9.414 -2.389 1 89.5 92 VAL A N 1
ATOM 744 C CA . VAL A 1 92 ? -6.73 9.281 -1.506 1 89.5 92 VAL A CA 1
ATOM 745 C C . VAL A 1 92 ? -5.441 9.445 -2.312 1 89.5 92 VAL A C 1
ATOM 747 O O . VAL A 1 92 ? -4.539 10.18 -1.909 1 89.5 92 VAL A O 1
ATOM 750 N N . ARG A 1 93 ? -5.359 8.766 -3.377 1 86.38 93 ARG A N 1
ATOM 751 C CA . ARG A 1 93 ? -4.184 8.852 -4.238 1 86.38 93 ARG A CA 1
ATOM 752 C C . ARG A 1 93 ? -3.955 10.289 -4.699 1 86.38 93 ARG A C 1
ATOM 754 O O . ARG A 1 93 ? -2.824 10.781 -4.676 1 86.38 93 ARG A O 1
ATOM 761 N N . ASN A 1 94 ? -4.984 10.914 -5.18 1 88.94 94 ASN A N 1
ATOM 762 C CA . ASN A 1 94 ? -4.879 12.297 -5.641 1 88.94 94 ASN A CA 1
ATOM 763 C C . ASN A 1 94 ? -4.41 13.219 -4.523 1 88.94 94 ASN A C 1
ATOM 765 O O . ASN A 1 94 ? -3.613 14.133 -4.758 1 88.94 94 ASN A O 1
ATOM 769 N N . PHE A 1 95 ? -4.875 12.977 -3.389 1 89 95 PHE A N 1
ATOM 770 C CA . PHE A 1 95 ? -4.496 13.82 -2.26 1 89 95 PHE A CA 1
ATOM 771 C C . PHE A 1 95 ? -3.031 13.609 -1.897 1 89 95 PHE A C 1
ATOM 773 O O . PHE A 1 95 ? -2.307 14.578 -1.65 1 89 95 PHE A O 1
ATOM 780 N N . PHE A 1 96 ? -2.564 12.367 -1.949 1 82 96 PHE A N 1
ATOM 781 C CA . PHE A 1 96 ? -1.239 12.055 -1.424 1 82 96 PHE A CA 1
ATOM 782 C C . PHE A 1 96 ? -0.211 11.992 -2.547 1 82 96 PHE A C 1
ATOM 784 O O . PHE A 1 96 ? 0.965 11.719 -2.305 1 82 96 PHE A O 1
ATOM 791 N N . GLU A 1 97 ? -0.562 12.023 -3.795 1 76.31 97 GLU A N 1
ATOM 792 C CA . GLU A 1 97 ? 0.3 11.859 -4.961 1 76.31 97 GLU A CA 1
ATOM 793 C C . GLU A 1 97 ? 1.619 12.602 -4.785 1 76.31 97 GLU A C 1
ATOM 795 O O . GLU A 1 97 ? 2.67 12.125 -5.219 1 76.31 97 GLU A O 1
ATOM 800 N N . HIS A 1 98 ? 1.659 13.656 -4.203 1 69.5 98 HIS A N 1
ATOM 801 C CA . HIS A 1 98 ? 2.885 14.438 -4.074 1 69.5 98 HIS A CA 1
ATOM 802 C C . HIS A 1 98 ? 3.266 14.625 -2.611 1 69.5 98 HIS A C 1
ATOM 804 O O . HIS A 1 98 ? 4.012 15.555 -2.275 1 69.5 98 HIS A O 1
ATOM 810 N N . THR A 1 99 ? 2.594 13.586 -1.93 1 65.75 99 THR A N 1
ATOM 811 C CA . THR A 1 99 ? 2.861 13.711 -0.5 1 65.75 99 THR A CA 1
ATOM 812 C C . THR A 1 99 ? 3.82 12.617 -0.034 1 65.75 99 THR A C 1
ATOM 814 O O . THR A 1 99 ? 3.979 11.602 -0.706 1 65.75 99 THR A O 1
ATOM 817 N N . PHE A 1 100 ? 4.859 12.938 0.664 1 64.56 100 PHE A N 1
ATOM 818 C CA . PHE A 1 100 ? 5.785 12.023 1.331 1 64.56 100 PHE A CA 1
ATOM 819 C C . PHE A 1 100 ? 7.098 11.93 0.567 1 64.56 100 PHE A C 1
ATOM 821 O O . PHE A 1 100 ? 7.305 11.008 -0.217 1 64.56 100 PHE A O 1
ATOM 828 N N . ASN A 1 101 ? 7.875 12.664 0.716 1 65.75 101 ASN A N 1
ATOM 829 C CA . ASN A 1 101 ? 9.086 12.836 -0.08 1 65.75 101 ASN A CA 1
ATOM 830 C C . ASN A 1 101 ? 10.289 12.164 0.575 1 65.75 101 ASN A C 1
ATOM 832 O O . ASN A 1 101 ? 11.219 11.742 -0.113 1 65.75 101 ASN A O 1
ATOM 836 N N . ASP A 1 102 ? 10.211 12.164 1.912 1 82.19 102 ASP A N 1
ATOM 837 C CA . ASP A 1 102 ? 11.43 11.656 2.539 1 82.19 102 ASP A CA 1
ATOM 838 C C . ASP A 1 102 ? 11.18 11.289 4 1 82.19 102 ASP A C 1
ATOM 840 O O . ASP A 1 102 ? 10.375 11.93 4.68 1 82.19 102 ASP A O 1
ATOM 844 N N . VAL A 1 103 ? 11.688 10.211 4.391 1 91.81 103 VAL A N 1
ATOM 845 C CA . VAL A 1 103 ? 11.695 9.82 5.793 1 91.81 103 VAL A CA 1
ATOM 846 C C . VAL A 1 103 ? 13.117 9.867 6.34 1 91.81 103 VAL A C 1
ATOM 848 O O . VAL A 1 103 ? 14.039 9.305 5.742 1 91.81 103 VAL A O 1
ATOM 851 N N . THR A 1 104 ? 13.328 10.664 7.371 1 94.69 104 THR A N 1
ATOM 852 C CA . THR A 1 104 ? 14.609 10.727 8.062 1 94.69 104 THR A CA 1
ATOM 853 C C . THR A 1 104 ? 14.562 9.922 9.359 1 94.69 104 THR A C 1
ATOM 855 O O . THR A 1 104 ? 13.68 10.125 10.195 1 94.69 104 THR A O 1
ATOM 858 N N . ILE A 1 105 ? 15.508 9.07 9.539 1 95.31 105 ILE A N 1
ATOM 859 C CA . ILE A 1 105 ? 15.57 8.242 10.734 1 95.31 105 ILE A CA 1
ATOM 860 C C . ILE A 1 105 ? 16.344 8.977 11.836 1 95.31 105 ILE A C 1
ATOM 862 O O . ILE A 1 105 ? 17.469 9.438 11.617 1 95.31 105 ILE A O 1
ATOM 866 N N . THR A 1 106 ? 15.836 9.125 12.977 1 96.69 106 THR A N 1
ATOM 867 C CA . THR A 1 106 ? 16.531 9.734 14.117 1 96.69 106 THR A CA 1
ATOM 868 C C . THR A 1 106 ? 16.984 8.664 15.102 1 96.69 106 THR A C 1
ATOM 870 O O . THR A 1 106 ? 17.969 8.859 15.812 1 96.69 106 THR A O 1
ATOM 873 N N . ASP A 1 107 ? 16.281 7.59 15.203 1 97 107 ASP A N 1
ATOM 874 C CA . ASP A 1 107 ? 16.641 6.426 16 1 97 107 ASP A CA 1
ATOM 875 C C . ASP A 1 107 ? 16.172 5.133 15.336 1 97 107 ASP A C 1
ATOM 877 O O . ASP A 1 107 ? 14.984 4.797 15.398 1 97 107 ASP A O 1
ATOM 881 N N . ALA A 1 108 ? 16.984 4.371 14.883 1 94.25 108 ALA A N 1
ATOM 882 C CA . ALA A 1 108 ? 16.656 3.182 14.102 1 94.25 108 ALA A CA 1
ATOM 883 C C . ALA A 1 108 ? 16.125 2.068 15 1 94.25 108 ALA A C 1
ATOM 885 O O . ALA A 1 108 ? 15.188 1.35 14.617 1 94.25 108 ALA A O 1
ATOM 886 N N . ASP A 1 109 ? 16.75 1.935 16.125 1 94.81 109 ASP A N 1
ATOM 887 C CA . ASP A 1 109 ? 16.375 0.855 17.031 1 94.81 109 ASP A CA 1
ATOM 888 C C . ASP A 1 109 ? 14.938 1.021 17.516 1 94.81 109 ASP A C 1
ATOM 890 O O . ASP A 1 109 ? 14.219 0.034 17.703 1 94.81 109 ASP A O 1
ATOM 894 N N . LYS A 1 110 ? 14.484 2.234 17.688 1 96.38 110 LYS A N 1
ATOM 895 C CA . LYS A 1 110 ? 13.148 2.512 18.203 1 96.38 110 LYS A CA 1
ATOM 896 C C . LYS A 1 110 ? 12.18 2.879 17.094 1 96.38 110 LYS A C 1
ATOM 898 O O . LYS A 1 110 ? 11 3.152 17.344 1 96.38 110 LYS A O 1
ATOM 903 N N . ALA A 1 111 ? 12.688 2.992 15.852 1 95.44 111 ALA A N 1
ATOM 904 C CA . ALA A 1 111 ? 11.906 3.416 14.688 1 95.44 111 ALA A CA 1
ATOM 905 C C . ALA A 1 111 ? 11.359 4.824 14.883 1 95.44 111 ALA A C 1
ATOM 907 O O . ALA A 1 111 ? 10.172 5.074 14.648 1 95.44 111 ALA A O 1
ATOM 908 N N . TYR A 1 112 ? 12.234 5.684 15.398 1 97.44 112 TYR A N 1
ATOM 909 C CA . TYR A 1 112 ? 11.93 7.109 15.477 1 97.44 112 TYR A CA 1
ATOM 910 C C . TYR A 1 112 ? 12.414 7.836 14.227 1 97.44 112 TYR A C 1
ATOM 912 O O . TYR A 1 112 ? 13.445 7.488 13.656 1 97.44 112 TYR A O 1
ATOM 920 N N . GLY A 1 113 ? 11.617 8.797 13.836 1 96.5 113 GLY A N 1
ATOM 921 C CA . GLY A 1 113 ? 12.023 9.555 12.656 1 96.5 113 GLY A CA 1
ATOM 922 C C . GLY A 1 113 ? 11.039 10.648 12.289 1 96.5 113 GLY A C 1
ATOM 923 O O . GLY A 1 113 ? 10.133 10.969 13.062 1 96.5 113 GLY A O 1
ATOM 924 N N . GLU A 1 114 ? 11.359 11.32 11.211 1 95.12 114 GLU A N 1
ATOM 925 C CA . GLU A 1 114 ? 10.555 12.414 10.672 1 95.12 114 GLU A CA 1
ATOM 926 C C . GLU A 1 114 ? 10.164 12.156 9.227 1 95.12 114 GLU A C 1
ATOM 928 O O . GLU A 1 114 ? 10.969 11.656 8.438 1 95.12 114 GLU A O 1
ATOM 933 N N . ILE A 1 115 ? 8.969 12.391 8.945 1 92.69 115 ILE A N 1
ATOM 934 C CA . ILE A 1 115 ? 8.43 12.234 7.598 1 92.69 115 ILE A CA 1
ATOM 935 C C . ILE A 1 115 ? 8.148 13.609 7 1 92.69 115 ILE A C 1
ATOM 937 O O . ILE A 1 115 ? 7.441 14.43 7.602 1 92.69 115 ILE A O 1
ATOM 941 N N . ASP A 1 116 ? 8.672 13.875 5.848 1 91.44 116 ASP A N 1
ATOM 942 C CA . ASP A 1 116 ? 8.336 15.102 5.133 1 91.44 116 ASP A CA 1
ATOM 943 C C . ASP A 1 116 ? 7.008 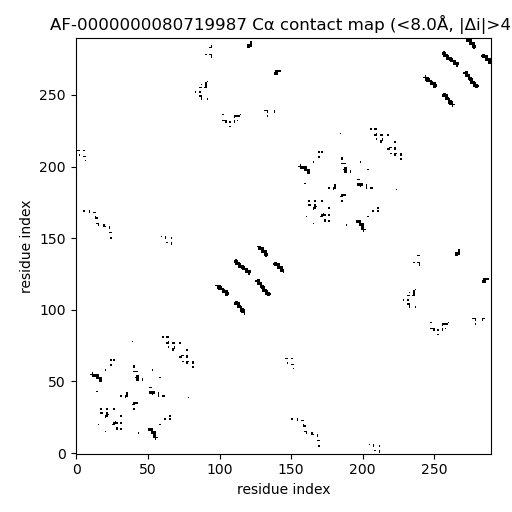14.961 4.391 1 91.44 116 ASP A C 1
ATOM 945 O O . ASP A 1 116 ? 6.941 14.32 3.34 1 91.44 116 ASP A O 1
ATOM 949 N N . LEU A 1 117 ? 6.027 15.516 4.855 1 86.06 117 LEU A N 1
ATOM 950 C CA . LEU A 1 117 ? 4.688 15.422 4.289 1 86.06 117 LEU A CA 1
ATOM 951 C C . LEU A 1 117 ? 4.469 16.5 3.227 1 86.06 117 LEU A C 1
ATOM 953 O O . LEU A 1 117 ? 3.436 16.516 2.557 1 86.06 117 LEU A O 1
ATOM 957 N N . GLY A 1 118 ? 5.473 17.297 3.074 1 84.94 118 GLY A N 1
ATOM 958 C CA . GLY A 1 118 ? 5.445 18.281 2.002 1 84.94 118 GLY A CA 1
ATOM 959 C C . GLY A 1 118 ? 4.582 19.484 2.322 1 84.94 118 GLY A C 1
ATOM 960 O O . GLY A 1 118 ? 4.246 19.719 3.484 1 84.94 118 GLY A O 1
ATOM 961 N N . GLU A 1 119 ? 4.367 20.234 1.24 1 82.56 119 GLU A N 1
ATOM 962 C CA . GLU A 1 119 ? 3.592 21.469 1.37 1 82.56 119 GLU A CA 1
ATOM 963 C C . GLU A 1 119 ? 2.105 21.203 1.143 1 82.56 119 GLU A C 1
ATOM 965 O O . GLU A 1 119 ? 1.724 20.547 0.169 1 82.56 119 GLU A O 1
ATOM 970 N N . LEU A 1 120 ? 1.36 21.578 2.111 1 79.12 120 LEU A N 1
ATOM 971 C CA . LEU A 1 120 ? -0.086 21.469 1.966 1 79.12 120 LEU A CA 1
ATOM 972 C C . LEU A 1 120 ? -0.769 22.812 2.152 1 79.12 120 LEU A C 1
ATOM 974 O O . LEU A 1 120 ? -0.376 23.594 3.02 1 79.12 120 LEU A O 1
ATOM 978 N N . LEU A 1 121 ? -1.671 23.094 1.238 1 79.88 121 LEU A N 1
ATOM 979 C CA . LEU A 1 121 ? -2.506 24.281 1.383 1 79.88 121 LEU A CA 1
ATOM 980 C C . LEU A 1 121 ? -3.531 24.094 2.496 1 79.88 121 LEU A C 1
ATOM 982 O O . LEU A 1 121 ? -4.129 23.031 2.621 1 79.88 121 LEU A O 1
ATOM 986 N N . VAL A 1 122 ? -3.6 25.141 3.299 1 81.19 122 VAL A N 1
ATOM 987 C CA . VAL A 1 122 ? -4.586 25.094 4.375 1 81.19 122 VAL A CA 1
ATOM 988 C C . VAL A 1 122 ? -5.773 25.984 4.02 1 81.19 122 VAL A C 1
ATOM 990 O O . VAL A 1 122 ? -5.645 26.906 3.203 1 81.19 122 VAL A O 1
ATOM 993 N N . GLN A 1 123 ? -6.926 25.641 4.543 1 75.25 123 GLN A N 1
ATOM 994 C CA . GLN A 1 123 ? -8.18 26.312 4.234 1 75.25 123 GLN A CA 1
ATOM 995 C C . GLN A 1 123 ? -7.984 27.828 4.195 1 75.25 123 GLN A C 1
ATOM 997 O O . GLN A 1 123 ? -8.68 28.531 3.453 1 75.25 123 GLN A O 1
ATOM 1002 N N . ASP A 1 124 ? -7.059 28.312 4.84 1 72.12 124 ASP A N 1
ATOM 1003 C CA . ASP A 1 124 ? -6.848 29.766 4.863 1 72.12 124 ASP A CA 1
ATOM 1004 C C . ASP A 1 124 ? -6.043 30.219 3.648 1 72.12 124 ASP A C 1
ATOM 1006 O O . ASP A 1 124 ? -5.82 31.406 3.459 1 72.12 124 ASP A O 1
ATOM 1010 N N . GLY A 1 125 ? -5.715 29.312 2.805 1 75.75 125 GLY A N 1
ATOM 1011 C CA . GLY A 1 125 ? -5.027 29.625 1.562 1 75.75 125 GLY A CA 1
ATOM 1012 C C . GLY A 1 125 ? -3.518 29.641 1.703 1 75.75 125 GLY A C 1
ATOM 1013 O O . GLY A 1 125 ? -2.799 29.828 0.719 1 75.75 125 GLY A O 1
ATOM 1014 N N . GLN A 1 126 ? -3.031 29.625 2.832 1 84.81 126 GLN A N 1
ATOM 1015 C CA . GLN A 1 126 ? -1.589 29.609 3.053 1 84.81 126 GLN A CA 1
ATOM 1016 C C . GLN A 1 126 ? -1.029 28.203 2.945 1 84.81 126 GLN A C 1
ATOM 1018 O O . GLN A 1 126 ? -1.713 27.234 3.277 1 84.81 126 G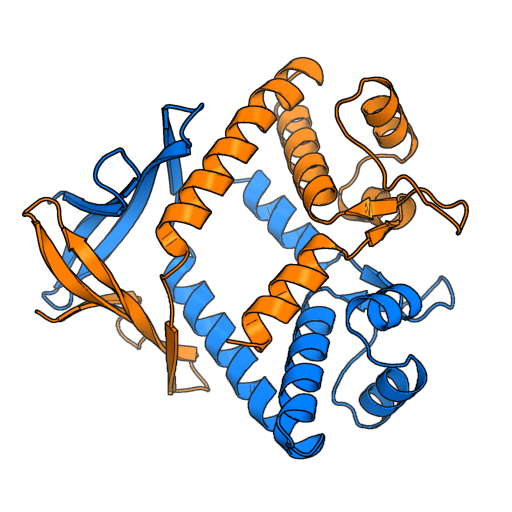LN A O 1
ATOM 1023 N N . LYS A 1 127 ? 0.159 28.172 2.451 1 86.44 127 LYS A N 1
ATOM 1024 C CA . LYS A 1 127 ? 0.856 26.906 2.34 1 86.44 127 LYS A CA 1
ATOM 1025 C C . LYS A 1 127 ? 1.746 26.656 3.555 1 86.44 127 LYS A C 1
ATOM 1027 O O . LYS A 1 127 ? 2.469 27.547 3.994 1 86.44 127 LYS A O 1
ATOM 1032 N N . TYR A 1 128 ? 1.605 25.562 4.074 1 86.38 128 TYR A N 1
ATOM 1033 C CA . TYR A 1 128 ? 2.455 25.156 5.188 1 86.38 128 TYR A CA 1
ATOM 1034 C C . TYR A 1 128 ? 3.213 23.875 4.863 1 86.38 128 TYR A C 1
ATOM 1036 O O . TYR A 1 128 ? 2.717 23.031 4.121 1 86.38 128 TYR A O 1
ATOM 1044 N N . HIS A 1 129 ? 4.387 23.859 5.336 1 88.94 129 HIS A N 1
ATOM 1045 C CA . HIS A 1 129 ? 5.156 22.625 5.246 1 88.94 129 HIS A CA 1
ATOM 1046 C C . HIS A 1 129 ? 4.961 21.766 6.488 1 88.94 129 HIS A C 1
ATOM 1048 O O . HIS A 1 129 ? 5.207 22.219 7.609 1 88.94 129 HIS A O 1
ATOM 1054 N N . PHE A 1 130 ? 4.582 20.562 6.258 1 87.88 130 PHE A N 1
ATOM 1055 C CA . PHE A 1 130 ? 4.273 19.656 7.363 1 87.88 130 PHE A CA 1
ATOM 1056 C C . PHE A 1 130 ? 5.312 18.547 7.461 1 87.88 130 PHE A C 1
ATOM 1058 O O . PHE A 1 130 ? 5.762 18.031 6.441 1 87.88 130 PHE A O 1
ATOM 1065 N N . LYS A 1 131 ? 5.594 18.297 8.703 1 91.44 131 LYS A N 1
ATOM 1066 C CA . LYS A 1 131 ? 6.43 17.141 9 1 91.44 131 LYS A CA 1
ATOM 1067 C C . LYS A 1 131 ? 5.777 16.25 10.047 1 91.44 131 LYS A C 1
ATOM 1069 O O . LYS A 1 131 ? 5.242 16.734 11.039 1 91.44 131 LYS A O 1
ATOM 1074 N N . GLY A 1 132 ? 5.723 14.961 9.719 1 91.69 132 GLY A N 1
ATOM 1075 C CA . GLY A 1 132 ? 5.332 13.984 10.727 1 91.69 132 GLY A CA 1
ATOM 1076 C C . GLY A 1 132 ? 6.5 13.484 11.555 1 91.69 132 GLY A C 1
ATOM 1077 O O . GLY A 1 132 ? 7.578 13.219 11.016 1 91.69 132 GLY A O 1
ATOM 1078 N N . VAL A 1 133 ? 6.242 13.375 12.859 1 93.88 133 VAL A N 1
ATOM 1079 C CA . VAL A 1 133 ? 7.32 12.945 13.75 1 93.88 133 VAL A CA 1
ATOM 1080 C C . VAL A 1 133 ? 6.859 11.758 14.586 1 93.88 133 VAL A C 1
ATOM 1082 O O . VAL A 1 133 ? 5.73 11.742 15.086 1 93.88 133 VAL A O 1
ATOM 1085 N N . VAL A 1 134 ? 7.668 10.82 14.711 1 94.69 134 VAL A N 1
ATOM 1086 C CA . VAL A 1 134 ? 7.527 9.711 15.648 1 94.69 134 VAL A CA 1
ATOM 1087 C C . VAL A 1 134 ? 8.742 9.656 16.562 1 94.69 134 VAL A C 1
ATOM 1089 O O . VAL A 1 134 ? 9.867 9.461 16.109 1 94.69 134 VAL A O 1
ATOM 1092 N N . ASP A 1 135 ? 8.492 9.883 17.844 1 94.88 135 ASP A N 1
ATOM 1093 C CA . ASP A 1 135 ? 9.594 9.852 18.797 1 94.88 135 ASP A CA 1
ATOM 1094 C C . ASP A 1 135 ? 9.109 9.438 20.188 1 94.88 135 ASP A C 1
ATOM 1096 O O . ASP A 1 135 ? 8.102 8.734 20.312 1 94.88 135 ASP A O 1
ATOM 1100 N N . GLU A 1 136 ? 9.898 9.68 21.156 1 93.81 136 GLU A N 1
ATOM 1101 C CA . GLU A 1 136 ? 9.602 9.242 22.516 1 93.81 136 GLU A CA 1
ATOM 1102 C C . GLU A 1 136 ? 8.297 9.844 23.016 1 93.81 136 GLU A C 1
ATOM 1104 O O . GLU A 1 136 ? 7.699 9.336 23.969 1 93.81 136 GLU A O 1
ATOM 1109 N N . HIS A 1 137 ? 7.891 10.883 22.484 1 90.56 137 HIS A N 1
ATOM 1110 C CA . HIS A 1 137 ? 6.664 11.555 22.891 1 90.56 137 HIS A CA 1
ATOM 1111 C C . HIS A 1 137 ? 5.465 11.062 22.094 1 90.56 137 HIS A C 1
ATOM 1113 O O . HIS A 1 137 ? 4.332 11.484 22.344 1 90.56 137 HIS A O 1
ATOM 1119 N N . GLY A 1 138 ? 5.664 10.18 21.188 1 89.38 138 GLY A N 1
ATOM 1120 C CA . GLY A 1 138 ? 4.586 9.664 20.359 1 89.38 138 GLY A CA 1
ATOM 1121 C C . GLY A 1 138 ? 4.625 10.172 18.938 1 89.38 138 GLY A C 1
ATOM 1122 O O . GLY A 1 138 ? 5.695 10.266 18.328 1 89.38 138 GLY A O 1
ATOM 1123 N N . ARG A 1 139 ? 3.52 10.328 18.406 1 90.75 139 ARG A N 1
ATOM 1124 C CA . ARG A 1 139 ? 3.393 10.836 17.047 1 90.75 139 ARG A CA 1
ATOM 1125 C C . ARG A 1 139 ? 2.787 12.234 17.031 1 90.75 139 ARG A C 1
ATOM 1127 O O . ARG A 1 139 ? 1.796 12.492 17.719 1 90.75 139 ARG A O 1
ATOM 1134 N N . TYR A 1 140 ? 3.398 13.102 16.328 1 90.5 140 TYR A N 1
ATOM 1135 C CA . TYR A 1 140 ? 2.848 14.453 16.234 1 90.5 140 TYR A CA 1
ATOM 1136 C C . TYR A 1 140 ? 3.305 15.133 14.953 1 90.5 140 TYR A C 1
ATOM 1138 O O . TYR A 1 140 ? 4.164 14.617 14.234 1 90.5 140 TYR A O 1
ATOM 1146 N N . LEU A 1 141 ? 2.701 16.25 14.672 1 91.19 141 LEU A N 1
ATOM 1147 C CA . LEU A 1 141 ? 3.01 17.016 13.477 1 91.19 141 LEU A CA 1
ATOM 1148 C C . LEU A 1 141 ? 3.826 18.25 13.82 1 91.19 141 LEU A C 1
ATOM 1150 O O . LEU A 1 141 ? 3.572 18.906 14.828 1 91.19 141 LEU A O 1
ATOM 1154 N N . LYS A 1 142 ? 4.758 18.5 13.023 1 90.88 142 LYS A N 1
ATOM 1155 C CA . LYS A 1 142 ? 5.461 19.781 13.031 1 90.88 142 LYS A CA 1
ATOM 1156 C C . LYS A 1 142 ? 5.102 20.609 11.805 1 90.88 142 LYS A C 1
ATOM 1158 O O . LYS A 1 142 ? 5.094 20.109 10.688 1 90.88 142 LYS A O 1
ATOM 1163 N N . ILE A 1 143 ? 4.797 21.781 12.031 1 87.38 143 ILE A N 1
ATOM 1164 C CA . ILE A 1 143 ? 4.41 22.688 10.945 1 87.38 143 ILE A CA 1
ATOM 1165 C C . ILE A 1 143 ? 5.438 23.797 10.805 1 87.38 143 ILE A C 1
ATOM 1167 O O . ILE A 1 143 ? 5.758 24.484 11.781 1 87.38 143 ILE A O 1
ATOM 1171 N N . ASP A 1 144 ? 5.961 23.734 9.703 1 80 144 ASP A N 1
ATOM 1172 C CA . ASP A 1 144 ? 6.883 24.828 9.422 1 80 144 ASP A CA 1
ATOM 1173 C C . ASP A 1 144 ? 6.277 25.812 8.43 1 80 144 ASP A C 1
ATOM 1175 O O . ASP A 1 144 ? 5.582 25.406 7.492 1 80 144 ASP A O 1
ATOM 1179 N N . LYS A 1 145 ? 6.25 27.188 8.844 1 69.25 145 LYS A N 1
ATOM 1180 C CA . LYS A 1 145 ? 5.82 28.25 7.949 1 69.25 145 LYS A CA 1
ATOM 1181 C C . LYS A 1 145 ? 6.832 28.484 6.832 1 69.25 145 LYS A C 1
ATOM 1183 O O . LYS A 1 145 ? 8.039 28.312 7.035 1 69.25 145 LYS A O 1
ATOM 1188 N N . MET B 1 1 ? -13.359 -2.383 11.18 1 55.25 1 MET B N 1
ATOM 1189 C CA . MET B 1 1 ? -12.266 -2.971 11.945 1 55.25 1 MET B CA 1
ATOM 1190 C C . MET B 1 1 ? -11.867 -4.328 11.367 1 55.25 1 MET B C 1
ATOM 1192 O O . MET B 1 1 ? -10.688 -4.574 11.102 1 55.25 1 MET B O 1
ATOM 1196 N N . GLU B 1 2 ? -12.805 -5.109 10.969 1 64 2 GLU B N 1
ATOM 1197 C CA . GLU B 1 2 ? -12.539 -6.473 10.516 1 64 2 GLU B CA 1
ATOM 1198 C C . GLU B 1 2 ? -11.914 -6.484 9.125 1 64 2 GLU B C 1
ATOM 1200 O O . GLU B 1 2 ? -10.945 -7.199 8.883 1 64 2 GLU B O 1
ATOM 1205 N N . ALA B 1 3 ? -12.25 -5.527 8.375 1 73.38 3 ALA B N 1
ATOM 1206 C CA . ALA B 1 3 ? -11.758 -5.477 7.004 1 73.38 3 ALA B CA 1
ATOM 1207 C C . ALA B 1 3 ? -10.273 -5.121 6.965 1 73.38 3 ALA B C 1
ATOM 1209 O O . ALA B 1 3 ? -9.508 -5.707 6.195 1 73.38 3 ALA B O 1
ATOM 1210 N N . LYS B 1 4 ? -9.945 -4.25 7.82 1 75.06 4 LYS B N 1
ATOM 1211 C CA . LYS B 1 4 ? -8.547 -3.824 7.883 1 75.06 4 LYS B CA 1
ATOM 1212 C C . LYS B 1 4 ? -7.641 -4.98 8.289 1 75.06 4 LYS B C 1
ATOM 1214 O O . LYS B 1 4 ? -6.543 -5.137 7.746 1 75.06 4 LYS B O 1
ATOM 1219 N N . LYS B 1 5 ? -8.133 -5.699 9.156 1 81.19 5 LYS B N 1
ATOM 1220 C CA . LYS B 1 5 ? -7.367 -6.852 9.617 1 81.19 5 LYS B CA 1
ATOM 1221 C C . LYS B 1 5 ? -7.211 -7.891 8.516 1 81.19 5 LYS B C 1
ATOM 1223 O O . LYS B 1 5 ? -6.129 -8.461 8.336 1 81.19 5 LYS B O 1
ATOM 1228 N N . ILE B 1 6 ? -8.266 -8.156 7.797 1 83.62 6 ILE B N 1
ATOM 1229 C CA . ILE B 1 6 ? -8.219 -9.133 6.711 1 83.62 6 ILE B CA 1
ATOM 1230 C C . ILE B 1 6 ? -7.234 -8.664 5.637 1 83.62 6 ILE B C 1
ATOM 1232 O O . ILE B 1 6 ? -6.426 -9.445 5.141 1 83.62 6 ILE B O 1
ATOM 1236 N N . PHE B 1 7 ? -7.285 -7.406 5.391 1 85.31 7 PHE B N 1
ATOM 1237 C CA . PHE B 1 7 ? -6.375 -6.84 4.398 1 85.31 7 PHE B CA 1
ATOM 1238 C C . PHE B 1 7 ? -4.926 -7.012 4.832 1 85.31 7 PHE B C 1
ATOM 1240 O O . PHE B 1 7 ? -4.082 -7.438 4.043 1 85.31 7 PHE B O 1
ATOM 1247 N N . HIS B 1 8 ? -4.715 -6.727 6.035 1 84.75 8 HIS B N 1
ATOM 1248 C CA . HIS B 1 8 ? -3.365 -6.84 6.574 1 84.75 8 HIS B CA 1
ATOM 1249 C C . HIS B 1 8 ? -2.867 -8.281 6.512 1 84.75 8 HIS B C 1
ATOM 1251 O O . HIS B 1 8 ? -1.744 -8.539 6.074 1 84.75 8 HIS B O 1
ATOM 1257 N N . ASP B 1 9 ? -3.727 -9.195 6.879 1 89.06 9 ASP B N 1
ATOM 1258 C CA . ASP B 1 9 ? -3.359 -10.602 6.895 1 89.06 9 ASP B CA 1
ATOM 1259 C C . ASP B 1 9 ? -3.082 -11.117 5.484 1 89.06 9 ASP B C 1
ATOM 1261 O O . ASP B 1 9 ? -2.109 -11.836 5.258 1 89.06 9 ASP B O 1
ATOM 1265 N N . VAL B 1 10 ? -3.887 -10.812 4.605 1 90.69 10 VAL B N 1
ATOM 1266 C CA . VAL B 1 10 ? -3.725 -11.258 3.225 1 90.69 10 VAL B CA 1
ATOM 1267 C C . VAL B 1 10 ? -2.42 -10.703 2.652 1 90.69 10 VAL B C 1
ATOM 1269 O O . VAL B 1 10 ? -1.636 -11.445 2.053 1 90.69 10 VAL B O 1
ATOM 1272 N N . PHE B 1 11 ? -2.172 -9.445 2.91 1 85.81 11 PHE B N 1
ATOM 1273 C CA . PHE B 1 11 ? -0.976 -8.805 2.377 1 85.81 11 PHE B CA 1
ATOM 1274 C C . PHE B 1 11 ? 0.284 -9.438 2.959 1 85.81 11 PHE B C 1
ATOM 1276 O O . PHE B 1 11 ? 1.3 -9.555 2.271 1 85.81 11 PHE B O 1
ATOM 1283 N N . GLN B 1 12 ? 0.184 -9.859 4.121 1 87.19 12 GLN B N 1
ATOM 1284 C CA . GLN B 1 12 ? 1.334 -10.461 4.789 1 87.19 12 GLN B CA 1
ATOM 1285 C C . GLN B 1 12 ? 1.549 -11.898 4.324 1 87.19 12 GLN B C 1
ATOM 1287 O O . GLN B 1 12 ? 2.67 -12.406 4.371 1 87.19 12 GLN B O 1
ATOM 1292 N N . ASN B 1 13 ? 0.464 -12.531 3.814 1 90.31 13 ASN B N 1
ATOM 1293 C CA . ASN B 1 13 ? 0.551 -13.969 3.59 1 90.31 13 ASN B CA 1
ATOM 1294 C C . ASN B 1 13 ? 0.51 -14.305 2.102 1 90.31 13 ASN B C 1
ATOM 1296 O O . ASN B 1 13 ? 0.785 -15.438 1.71 1 90.31 13 ASN B O 1
ATOM 1300 N N . ILE B 1 14 ? 0.21 -13.352 1.331 1 91.94 14 ILE B N 1
ATOM 1301 C CA . ILE B 1 14 ? 0.112 -13.609 -0.101 1 91.94 14 ILE B CA 1
ATOM 1302 C C . ILE B 1 14 ? 1.502 -13.875 -0.675 1 91.94 14 ILE B C 1
ATOM 1304 O O . ILE B 1 14 ? 2.469 -13.203 -0.308 1 91.94 14 ILE B O 1
ATOM 1308 N N . GLU B 1 15 ? 1.573 -14.914 -1.571 1 93.12 15 GLU B N 1
ATOM 1309 C CA . GLU B 1 15 ? 2.854 -15.32 -2.145 1 93.12 15 GLU B CA 1
ATOM 1310 C C . GLU B 1 15 ? 2.842 -15.195 -3.664 1 93.12 15 GLU B C 1
ATOM 1312 O O . GLU B 1 15 ? 1.811 -15.422 -4.305 1 93.12 15 GLU B O 1
ATOM 1317 N N . VAL B 1 16 ? 4 -14.898 -4.199 1 92.62 16 VAL B N 1
ATOM 1318 C CA . VAL B 1 16 ? 4.18 -14.766 -5.641 1 92.62 16 VAL B CA 1
ATOM 1319 C C . VAL B 1 16 ? 5.336 -15.656 -6.098 1 92.62 16 VAL B C 1
ATOM 1321 O O . VAL B 1 16 ? 6.379 -15.711 -5.441 1 92.62 16 VAL B O 1
ATOM 1324 N N . GLY B 1 17 ? 5.137 -16.328 -7.199 1 92.19 17 GLY B N 1
ATOM 1325 C CA . GLY B 1 17 ? 6.164 -17.219 -7.707 1 92.19 17 GLY B CA 1
ATOM 1326 C C . GLY B 1 17 ? 7.352 -16.484 -8.297 1 92.19 17 GLY B C 1
ATOM 1327 O O . GLY B 1 17 ? 7.207 -15.398 -8.852 1 92.19 17 GLY B O 1
ATOM 1328 N N . ILE B 1 18 ? 8.484 -17.172 -8.273 1 94.75 18 ILE B N 1
ATOM 1329 C CA . ILE B 1 18 ? 9.75 -16.594 -8.711 1 94.75 18 ILE B CA 1
ATOM 1330 C C . ILE B 1 18 ? 9.656 -16.203 -10.188 1 94.75 18 ILE B C 1
ATOM 1332 O O . ILE B 1 18 ? 10.25 -15.219 -10.617 1 94.75 18 ILE B O 1
ATOM 1336 N N . GLY B 1 19 ? 8.945 -17.016 -10.945 1 93.25 19 GLY B N 1
ATOM 1337 C CA . GLY B 1 19 ? 8.781 -16.688 -12.352 1 93.25 19 GLY B CA 1
ATOM 1338 C C . GLY B 1 19 ? 8.055 -15.367 -12.578 1 93.25 19 GLY B C 1
ATOM 1339 O O . GLY B 1 19 ? 8.469 -14.555 -13.406 1 93.25 19 GLY B O 1
ATOM 1340 N N . GLU B 1 20 ? 6.984 -15.195 -11.836 1 93.25 20 GLU B N 1
ATOM 1341 C CA . GLU B 1 20 ? 6.215 -13.961 -11.914 1 93.25 20 GLU B CA 1
ATOM 1342 C C . GLU B 1 20 ? 7.035 -12.766 -11.43 1 93.25 20 GLU B C 1
ATOM 1344 O O . GLU B 1 20 ? 7.02 -11.703 -12.055 1 93.25 20 GLU B O 1
ATOM 1349 N N . VAL B 1 21 ? 7.781 -12.898 -10.391 1 95.25 21 VAL B N 1
ATOM 1350 C CA . VAL B 1 21 ? 8.633 -11.836 -9.859 1 95.25 21 VAL B CA 1
ATOM 1351 C C . VAL B 1 21 ? 9.688 -11.453 -10.891 1 95.25 21 VAL B C 1
ATOM 1353 O O . VAL B 1 21 ? 9.891 -10.273 -11.172 1 95.25 21 VAL B O 1
ATOM 1356 N N . SER B 1 22 ? 10.297 -12.438 -11.414 1 96.44 22 SER B N 1
ATOM 1357 C CA . SER B 1 22 ? 11.336 -12.219 -12.406 1 96.44 22 SER B CA 1
ATOM 1358 C C . SER B 1 22 ? 10.805 -11.43 -13.594 1 96.44 22 SER B C 1
ATOM 1360 O O . SER B 1 22 ? 11.398 -10.422 -14 1 96.44 22 SER B O 1
ATOM 1362 N N . LYS B 1 23 ? 9.672 -11.82 -14.055 1 93.25 23 LYS B N 1
ATOM 1363 C CA . LYS B 1 23 ? 9.055 -11.211 -15.227 1 93.25 23 LYS B CA 1
ATOM 1364 C C . LYS B 1 23 ? 8.656 -9.758 -14.945 1 93.25 23 LYS B C 1
ATOM 1366 O O . LYS B 1 23 ? 8.898 -8.875 -15.773 1 93.25 23 LYS B O 1
ATOM 1371 N N . THR B 1 24 ? 8.188 -9.484 -13.836 1 93.62 24 THR B N 1
ATOM 1372 C CA . THR B 1 24 ? 7.574 -8.188 -13.539 1 93.62 24 THR B CA 1
ATOM 1373 C C . THR B 1 24 ? 8.633 -7.184 -13.086 1 93.62 24 THR B C 1
ATOM 1375 O O . THR B 1 24 ? 8.555 -6 -13.422 1 93.62 24 THR B O 1
ATOM 1378 N N . VAL B 1 25 ? 9.625 -7.57 -12.344 1 94.44 25 VAL B N 1
ATOM 1379 C CA . VAL B 1 25 ? 10.609 -6.66 -11.781 1 94.44 25 VAL B CA 1
ATOM 1380 C C . VAL B 1 25 ? 11.758 -6.461 -12.773 1 94.44 25 VAL B C 1
ATOM 1382 O O . VAL B 1 25 ? 12.414 -5.418 -12.773 1 94.44 25 VAL B O 1
ATOM 1385 N N . GLY B 1 26 ? 12 -7.422 -13.539 1 94.31 26 GLY B N 1
ATOM 1386 C CA . GLY B 1 26 ? 13.109 -7.352 -14.477 1 94.31 26 GLY B CA 1
ATOM 1387 C C . GLY B 1 26 ? 14.414 -7.844 -13.891 1 94.31 26 GLY B C 1
ATOM 1388 O O . GLY B 1 26 ? 15.477 -7.281 -14.172 1 94.31 26 GLY B O 1
ATOM 1389 N N . VAL B 1 27 ? 14.352 -8.766 -13.031 1 96.44 27 VAL B N 1
ATOM 1390 C CA . VAL B 1 27 ? 15.484 -9.484 -12.453 1 96.44 27 VAL B CA 1
ATOM 1391 C C . VAL B 1 27 ? 15.375 -10.969 -12.781 1 96.44 27 VAL B C 1
ATOM 1393 O O . VAL B 1 27 ? 14.305 -11.57 -12.633 1 96.44 27 VAL B O 1
ATOM 1396 N N . SER B 1 28 ? 16.438 -11.609 -13.234 1 97.5 28 SER B N 1
ATOM 1397 C CA . SER B 1 28 ? 16.375 -13.008 -13.625 1 97.5 28 SER B CA 1
ATOM 1398 C C . SER B 1 28 ? 16.156 -13.914 -12.422 1 97.5 28 SER B C 1
ATOM 1400 O O . SER B 1 28 ? 16.531 -13.562 -11.297 1 97.5 28 SER B O 1
ATOM 1402 N N . GLN B 1 29 ? 15.594 -15.07 -12.711 1 97.06 29 GLN B N 1
ATOM 1403 C CA . GLN B 1 29 ? 15.438 -16.062 -11.648 1 97.06 29 GLN B CA 1
ATOM 1404 C C . GLN B 1 29 ? 16.781 -16.438 -11.047 1 97.06 29 GLN B C 1
ATOM 1406 O O . GLN B 1 29 ? 16.891 -16.672 -9.836 1 97.06 29 GLN B O 1
ATOM 1411 N N . ARG B 1 30 ? 17.781 -16.484 -11.906 1 97.5 30 ARG B N 1
ATOM 1412 C CA . ARG B 1 30 ? 19.141 -16.812 -11.453 1 97.5 30 ARG B CA 1
ATOM 1413 C C . ARG B 1 30 ? 19.641 -15.766 -10.461 1 97.5 30 ARG B C 1
ATOM 1415 O O . ARG B 1 30 ? 20.219 -16.109 -9.43 1 97.5 30 ARG B O 1
ATOM 1422 N N . GLN B 1 31 ? 19.453 -14.539 -10.766 1 97.5 31 GLN B N 1
ATOM 1423 C CA . GLN B 1 31 ? 19.875 -13.453 -9.875 1 97.5 31 GLN B CA 1
ATOM 1424 C C . GLN B 1 31 ? 19.141 -13.539 -8.539 1 97.5 31 GLN B C 1
ATOM 1426 O O . GLN B 1 31 ? 19.75 -13.344 -7.48 1 97.5 31 GLN B O 1
ATOM 1431 N N . LEU B 1 32 ? 17.875 -13.82 -8.594 1 97.69 32 LEU B N 1
ATOM 1432 C CA . LEU B 1 32 ? 17.078 -13.93 -7.375 1 97.69 32 LEU B CA 1
ATOM 1433 C C . LEU B 1 32 ? 17.609 -15.055 -6.492 1 97.69 32 LEU B C 1
ATOM 1435 O O . LEU B 1 32 ? 17.719 -14.898 -5.273 1 97.69 32 LEU B O 1
ATOM 1439 N N . ARG B 1 33 ? 17.906 -16.156 -7.082 1 96.19 33 ARG B N 1
ATOM 1440 C CA . ARG B 1 33 ? 18.453 -17.281 -6.332 1 96.19 33 ARG B CA 1
ATOM 1441 C C . ARG B 1 33 ? 19.828 -16.922 -5.746 1 96.19 33 ARG B C 1
ATOM 1443 O O . ARG B 1 33 ? 20.156 -17.344 -4.633 1 96.19 33 ARG B O 1
ATOM 1450 N N . TYR B 1 34 ? 20.578 -16.203 -6.566 1 97.25 34 TYR B N 1
ATOM 1451 C CA . TYR B 1 34 ? 21.875 -15.734 -6.059 1 97.25 34 TYR B CA 1
ATOM 1452 C C . TYR B 1 34 ? 21.688 -14.844 -4.836 1 97.25 34 TYR B C 1
ATOM 1454 O O . TYR B 1 34 ? 22.422 -14.977 -3.85 1 97.25 34 TYR B O 1
ATOM 1462 N N . TRP B 1 35 ? 20.688 -13.883 -4.891 1 97.25 35 TRP B N 1
ATOM 1463 C CA . TRP B 1 35 ? 20.391 -13.008 -3.762 1 97.25 35 TRP B CA 1
ATOM 1464 C C . TRP B 1 35 ? 19.984 -13.82 -2.535 1 97.25 35 TRP B C 1
ATOM 1466 O O . TRP B 1 35 ? 20.312 -13.453 -1.403 1 97.25 35 TRP B O 1
ATOM 1476 N N . GLU B 1 36 ? 19.234 -14.945 -2.781 1 95.62 36 GLU B N 1
ATOM 1477 C CA . GLU B 1 36 ? 18.859 -15.852 -1.696 1 95.62 36 GLU B CA 1
ATOM 1478 C C . GLU B 1 36 ? 20.094 -16.484 -1.065 1 95.62 36 GLU B C 1
ATOM 1480 O O . GLU B 1 36 ? 20.219 -16.547 0.161 1 95.62 36 GLU B O 1
ATOM 1485 N N . GLU B 1 37 ? 20.938 -16.953 -1.887 1 95.75 37 GLU B N 1
ATOM 1486 C CA . GLU B 1 37 ? 22.156 -17.609 -1.421 1 95.75 37 GLU B CA 1
ATOM 1487 C C . GLU B 1 37 ? 22.984 -16.656 -0.543 1 95.75 37 GLU B C 1
ATOM 1489 O O . GLU B 1 37 ? 23.594 -17.094 0.437 1 95.75 37 GLU B O 1
ATOM 1494 N N . LYS B 1 38 ? 23 -15.375 -0.906 1 95.94 38 LYS B N 1
ATOM 1495 C CA . LYS B 1 38 ? 23.766 -14.375 -0.171 1 95.94 38 LYS B CA 1
ATOM 1496 C C . LYS B 1 38 ? 23.031 -13.945 1.096 1 95.94 38 LYS B C 1
ATOM 1498 O O . LYS B 1 38 ? 23.578 -13.211 1.919 1 95.94 38 LYS B O 1
ATOM 1503 N N . GLY B 1 39 ? 21.766 -14.297 1.164 1 94.44 39 GLY B N 1
ATOM 1504 C CA . GLY B 1 39 ? 20.984 -13.984 2.355 1 94.44 39 GLY B CA 1
ATOM 1505 C C . GLY B 1 39 ? 20.312 -12.633 2.285 1 94.44 39 GLY B C 1
ATOM 1506 O O . GLY B 1 39 ? 19.828 -12.125 3.297 1 94.44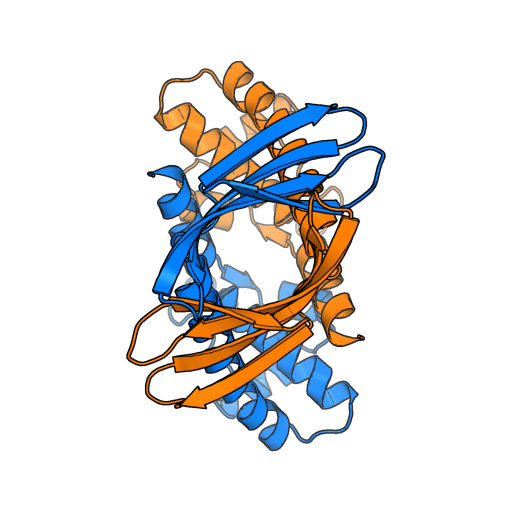 39 GLY B O 1
ATOM 1507 N N . TYR B 1 40 ? 20.25 -12.055 1.12 1 95.19 40 TYR B N 1
ATOM 1508 C CA . TYR B 1 40 ? 19.672 -10.719 0.978 1 95.19 40 TYR B CA 1
ATOM 1509 C C . TYR B 1 40 ? 18.141 -10.789 0.904 1 95.19 40 TYR B C 1
ATOM 1511 O O . TYR B 1 40 ? 17.453 -9.852 1.299 1 95.19 40 TYR B O 1
ATOM 1519 N N . ILE B 1 41 ? 17.641 -11.914 0.336 1 95.19 41 ILE B N 1
ATOM 1520 C CA . ILE B 1 41 ? 16.219 -12.18 0.301 1 95.19 41 ILE B CA 1
ATOM 1521 C C . ILE B 1 41 ? 15.938 -13.617 0.736 1 95.19 41 ILE B C 1
ATOM 1523 O O . ILE B 1 41 ? 16.844 -14.461 0.73 1 95.19 41 ILE B O 1
ATOM 1527 N N . LYS B 1 42 ? 14.727 -13.797 1.195 1 93.38 42 LYS B N 1
ATOM 1528 C CA . LYS B 1 42 ? 14.344 -15.125 1.658 1 93.38 42 LYS B CA 1
ATOM 1529 C C . LYS B 1 42 ? 13.031 -15.57 1.019 1 93.38 42 LYS B C 1
ATOM 1531 O O . LYS B 1 42 ? 12.039 -14.836 1.043 1 93.38 42 LYS B O 1
ATOM 1536 N N . PRO B 1 43 ? 13.094 -16.75 0.414 1 93.81 43 PRO B N 1
ATOM 1537 C CA . PRO B 1 43 ? 11.836 -17.312 -0.089 1 93.81 43 PRO B CA 1
ATOM 1538 C C . PRO B 1 43 ? 10.953 -17.875 1.022 1 93.81 43 PRO B C 1
ATOM 1540 O O . PRO B 1 43 ? 11.391 -17.984 2.168 1 93.81 43 PRO B O 1
ATOM 1543 N N . VAL B 1 44 ? 9.648 -18.078 0.633 1 90.62 44 VAL B N 1
ATOM 1544 C CA . VAL B 1 44 ? 8.758 -18.766 1.561 1 90.62 44 VAL B CA 1
ATOM 1545 C C . VAL B 1 44 ? 9.242 -20.188 1.789 1 90.62 44 VAL B C 1
ATOM 1547 O O . VAL B 1 44 ? 9.664 -20.875 0.847 1 90.62 44 VAL B O 1
ATOM 1550 N N . ASP B 1 45 ? 9.453 -20.594 2.975 1 77.88 45 ASP B N 1
ATOM 1551 C CA . ASP B 1 45 ? 10.055 -21.859 3.379 1 77.88 45 ASP B CA 1
ATOM 1552 C C . ASP B 1 45 ? 9.281 -23.047 2.799 1 77.88 45 ASP B C 1
ATOM 1554 O O . ASP B 1 45 ? 9.875 -23.984 2.27 1 77.88 45 ASP B O 1
ATOM 1558 N N . ASP B 1 46 ? 7.949 -23.094 3.076 1 64.69 46 ASP B N 1
ATOM 1559 C CA . ASP B 1 46 ? 7.176 -24.297 2.795 1 64.69 46 ASP B CA 1
ATOM 1560 C C . ASP B 1 46 ? 6.574 -24.25 1.393 1 64.69 46 ASP B C 1
ATOM 1562 O O . ASP B 1 46 ? 5.508 -23.672 1.188 1 64.69 46 ASP B O 1
ATOM 1566 N N . ASN B 1 47 ? 7.586 -24.406 0.528 1 62.03 47 ASN B N 1
ATOM 1567 C CA . ASN B 1 47 ? 6.992 -24.391 -0.806 1 62.03 47 ASN B CA 1
ATOM 1568 C C . ASN B 1 47 ? 6.539 -25.781 -1.24 1 62.03 47 ASN B C 1
ATOM 1570 O O . ASN B 1 47 ? 7.363 -26.625 -1.604 1 62.03 47 ASN B O 1
ATOM 1574 N N . GLN B 1 48 ? 5.328 -26.016 -0.884 1 61.06 48 GLN B N 1
ATOM 1575 C CA . GLN B 1 48 ? 4.785 -27.328 -1.255 1 61.06 48 GLN B CA 1
ATOM 1576 C C . GLN B 1 48 ? 4.777 -27.5 -2.77 1 61.06 48 GLN B C 1
ATOM 1578 O O . GLN B 1 48 ? 4.84 -28.625 -3.266 1 61.06 48 GLN B O 1
ATOM 1583 N N . SER B 1 49 ? 4.684 -26.469 -3.5 1 65.19 49 SER B N 1
ATOM 1584 C CA . SER B 1 49 ? 4.488 -26.562 -4.945 1 65.19 49 SER B CA 1
ATOM 1585 C C . SER B 1 49 ? 5.816 -26.781 -5.668 1 65.19 49 SER B C 1
ATOM 1587 O O . SER B 1 49 ? 5.836 -27.094 -6.859 1 65.19 49 SER B O 1
ATOM 1589 N N . GLY B 1 50 ? 6.918 -26.766 -4.871 1 77.62 50 GLY B N 1
ATOM 1590 C CA . GLY B 1 50 ? 8.188 -26.906 -5.562 1 77.62 50 GLY B CA 1
ATOM 1591 C C . GLY B 1 50 ? 8.656 -25.641 -6.234 1 77.62 50 GLY B C 1
ATOM 1592 O O . GLY B 1 50 ? 9.758 -25.578 -6.781 1 77.62 50 GLY B O 1
ATOM 1593 N N . VAL B 1 51 ? 7.754 -24.75 -6.414 1 86 51 VAL B N 1
ATOM 1594 C CA . VAL B 1 51 ? 8.094 -23.469 -7.016 1 86 51 VAL B CA 1
ATOM 1595 C C . VAL B 1 51 ? 8.453 -22.469 -5.926 1 86 51 VAL B C 1
ATOM 1597 O O . VAL B 1 51 ? 7.719 -22.297 -4.949 1 86 51 VAL B O 1
ATOM 1600 N N . ARG B 1 52 ? 9.633 -21.891 -6.105 1 92.25 52 ARG B N 1
ATOM 1601 C CA . ARG B 1 52 ? 10.047 -20.859 -5.148 1 92.25 52 ARG B CA 1
ATOM 1602 C C . ARG B 1 52 ? 9.07 -19.688 -5.137 1 92.25 52 ARG B C 1
ATOM 1604 O O . ARG B 1 52 ? 8.656 -19.203 -6.195 1 92.25 52 ARG B O 1
ATOM 1611 N N . ARG B 1 53 ? 8.695 -19.266 -3.951 1 94.31 53 ARG B N 1
ATOM 1612 C CA . ARG B 1 53 ? 7.734 -18.172 -3.801 1 94.31 53 ARG B CA 1
ATOM 1613 C C . ARG B 1 53 ? 8.25 -17.125 -2.824 1 94.31 53 ARG B C 1
ATOM 1615 O O . ARG B 1 53 ? 9.086 -17.422 -1.967 1 94.31 53 ARG B O 1
ATOM 1622 N N . TYR B 1 54 ? 7.715 -15.875 -3.018 1 95.12 54 TYR B N 1
ATOM 1623 C CA . TYR B 1 54 ? 8.07 -14.742 -2.166 1 95.12 54 TYR B CA 1
ATOM 1624 C C . TYR B 1 54 ? 6.828 -14.047 -1.628 1 95.12 54 TYR B C 1
ATOM 1626 O O . TYR B 1 54 ? 5.797 -14 -2.299 1 95.12 54 TYR B O 1
ATOM 1634 N N . THR B 1 55 ? 6.992 -13.508 -0.431 1 93.25 55 THR B N 1
ATOM 1635 C CA . THR B 1 55 ? 5.957 -12.633 0.112 1 93.25 55 THR B CA 1
ATOM 1636 C C . THR B 1 55 ? 5.977 -11.273 -0.576 1 93.25 55 THR B C 1
ATOM 1638 O O . THR B 1 55 ? 6.934 -10.945 -1.282 1 93.25 55 THR B O 1
ATOM 1641 N N . LEU B 1 56 ? 4.941 -10.5 -0.344 1 90.75 56 LEU B N 1
ATOM 1642 C CA . LEU B 1 56 ? 4.918 -9.156 -0.897 1 90.75 56 LEU B CA 1
ATOM 1643 C C . LEU B 1 56 ? 6.012 -8.289 -0.275 1 90.75 56 LEU B C 1
ATOM 1645 O O . LEU B 1 56 ? 6.574 -7.422 -0.942 1 90.75 56 LEU B O 1
ATOM 1649 N N . SER B 1 57 ? 6.328 -8.539 0.981 1 89.75 57 SER B N 1
ATOM 1650 C CA . SER B 1 57 ? 7.426 -7.82 1.623 1 89.75 57 SER B CA 1
ATOM 1651 C C . SER B 1 57 ? 8.758 -8.109 0.935 1 89.75 57 SER B C 1
ATOM 1653 O O . SER B 1 57 ? 9.562 -7.203 0.717 1 89.75 57 SER B O 1
ATOM 1655 N N . THR B 1 58 ? 8.883 -9.336 0.602 1 93.12 58 THR B N 1
ATOM 1656 C CA . THR B 1 58 ? 10.102 -9.703 -0.106 1 93.12 58 THR B CA 1
ATOM 1657 C C . THR B 1 58 ? 10.117 -9.102 -1.51 1 93.12 58 THR B C 1
ATOM 1659 O O . THR B 1 58 ? 11.164 -8.68 -1.998 1 93.12 58 THR B O 1
ATOM 1662 N N . LEU B 1 59 ? 8.953 -9.109 -2.15 1 93.62 59 LEU B N 1
ATOM 1663 C CA . LEU B 1 59 ? 8.844 -8.469 -3.457 1 93.62 59 LEU B CA 1
ATOM 1664 C C . LEU B 1 59 ? 9.273 -7.012 -3.387 1 93.62 59 LEU B C 1
ATOM 1666 O O . LEU B 1 59 ? 10.031 -6.539 -4.242 1 93.62 59 LEU B O 1
ATOM 1670 N N . TYR B 1 60 ? 8.844 -6.316 -2.396 1 91.06 60 TYR B N 1
ATOM 1671 C CA . TYR B 1 60 ? 9.234 -4.926 -2.205 1 91.06 60 TYR B CA 1
ATOM 1672 C C . TYR B 1 60 ? 10.742 -4.793 -2.072 1 91.06 60 TYR B C 1
ATOM 1674 O O . TYR B 1 60 ? 11.352 -3.896 -2.666 1 91.06 60 TYR B O 1
ATOM 1682 N N . LEU B 1 61 ? 11.273 -5.66 -1.341 1 92.44 61 LEU B N 1
ATOM 1683 C CA . LEU B 1 61 ? 12.727 -5.664 -1.147 1 92.44 61 LEU B CA 1
ATOM 1684 C C . LEU B 1 61 ? 13.445 -5.91 -2.467 1 92.44 61 LEU B C 1
ATOM 1686 O O . LEU B 1 61 ? 14.438 -5.238 -2.773 1 92.44 61 LEU B O 1
ATOM 1690 N N . ILE B 1 62 ? 12.93 -6.805 -3.186 1 95.56 62 ILE B N 1
ATOM 1691 C CA . ILE B 1 62 ? 13.523 -7.145 -4.473 1 95.56 62 ILE B CA 1
ATOM 1692 C C . ILE B 1 62 ? 13.5 -5.922 -5.391 1 95.56 62 ILE B C 1
ATOM 1694 O O . ILE B 1 62 ? 14.5 -5.605 -6.039 1 95.56 62 ILE B O 1
ATOM 1698 N N . ILE B 1 63 ? 12.414 -5.227 -5.449 1 94.56 63 ILE B N 1
ATOM 1699 C CA . ILE B 1 63 ? 12.281 -4.031 -6.273 1 94.56 63 ILE B CA 1
ATOM 1700 C C . ILE B 1 63 ? 13.281 -2.975 -5.824 1 94.56 63 ILE B C 1
ATOM 1702 O O . ILE B 1 63 ? 13.969 -2.365 -6.648 1 94.56 63 ILE B O 1
ATOM 1706 N N . PHE B 1 64 ? 13.398 -2.803 -4.578 1 92.69 64 PHE B N 1
ATOM 1707 C CA . PHE B 1 64 ? 14.32 -1.817 -4.023 1 92.69 64 PHE B CA 1
ATOM 1708 C C . PHE B 1 64 ? 15.758 -2.143 -4.414 1 92.69 64 PHE B C 1
ATOM 1710 O O . PHE B 1 64 ? 16.484 -1.276 -4.906 1 92.69 64 PHE B O 1
ATOM 1717 N N . ILE B 1 65 ? 16.125 -3.391 -4.18 1 94.94 65 ILE B N 1
ATOM 1718 C CA . ILE B 1 65 ? 17.484 -3.814 -4.5 1 94.94 65 ILE B CA 1
ATOM 1719 C C . ILE B 1 65 ? 17.75 -3.6 -5.984 1 94.94 65 ILE B C 1
ATOM 1721 O O . ILE B 1 65 ? 18.781 -3.045 -6.359 1 94.94 65 ILE B O 1
ATOM 1725 N N . LYS B 1 66 ? 16.828 -4.02 -6.785 1 95.62 66 LYS B N 1
ATOM 1726 C CA . LYS B 1 66 ? 16.969 -3.842 -8.227 1 95.62 66 LYS B CA 1
ATOM 1727 C C . LYS B 1 66 ? 17.188 -2.371 -8.578 1 95.62 66 LYS B C 1
ATOM 1729 O O . LYS B 1 66 ? 18.047 -2.041 -9.398 1 95.62 66 LYS B O 1
ATOM 1734 N N . THR B 1 67 ? 16.438 -1.48 -8 1 93.88 67 THR B N 1
ATOM 1735 C CA . THR B 1 67 ? 16.547 -0.051 -8.273 1 93.88 67 THR B CA 1
ATOM 1736 C C . THR B 1 67 ? 17.906 0.491 -7.852 1 93.88 67 THR B C 1
ATOM 1738 O O . THR B 1 67 ? 18.484 1.333 -8.539 1 93.88 67 THR B O 1
ATOM 1741 N N . GLN B 1 68 ? 18.406 0.046 -6.777 1 94 68 GLN B N 1
ATOM 1742 C CA . GLN B 1 68 ? 19.734 0.443 -6.32 1 94 68 GLN B CA 1
ATOM 1743 C C . GLN B 1 68 ? 20.812 -0.044 -7.281 1 94 68 GLN B C 1
ATOM 1745 O O . GLN B 1 68 ? 21.734 0.697 -7.602 1 94 68 GLN B O 1
ATOM 1750 N N . LEU B 1 69 ? 20.641 -1.289 -7.691 1 95.44 69 LEU B N 1
ATOM 1751 C CA . LEU B 1 69 ? 21.578 -1.848 -8.648 1 95.44 69 LEU B CA 1
ATOM 1752 C C . LEU B 1 69 ? 21.594 -1.04 -9.945 1 95.44 69 LEU B C 1
ATOM 1754 O O . LEU B 1 69 ? 22.656 -0.747 -10.492 1 95.44 69 LEU B O 1
ATOM 1758 N N . ASP B 1 70 ? 20.438 -0.665 -10.344 1 94.38 70 ASP B N 1
ATOM 1759 C CA . ASP B 1 70 ? 20.312 0.122 -11.57 1 94.38 70 ASP B CA 1
ATOM 1760 C C . ASP B 1 70 ? 21 1.479 -11.422 1 94.38 70 ASP B C 1
ATOM 1762 O O . ASP B 1 70 ? 21.375 2.098 -12.422 1 94.38 70 ASP B O 1
ATOM 1766 N N . GLN B 1 71 ? 21.141 1.985 -10.211 1 94.06 71 GLN B N 1
ATOM 1767 C CA . GLN B 1 71 ? 21.781 3.266 -9.938 1 94.06 71 GLN B CA 1
ATOM 1768 C C . GLN B 1 71 ? 23.297 3.1 -9.758 1 94.06 71 GLN B C 1
ATOM 1770 O O . GLN B 1 71 ? 24 4.074 -9.508 1 94.06 71 GLN B O 1
ATOM 1775 N N . GLY B 1 72 ? 23.781 1.853 -9.766 1 95.81 72 GLY B N 1
ATOM 1776 C CA . GLY B 1 72 ? 25.203 1.607 -9.781 1 95.81 72 GLY B CA 1
ATOM 1777 C C . GLY B 1 72 ? 25.75 1.134 -8.445 1 95.81 72 GLY B C 1
ATOM 1778 O O . GLY B 1 72 ? 26.953 0.988 -8.273 1 95.81 72 GLY B O 1
ATOM 1779 N N . PHE B 1 73 ? 24.922 0.875 -7.617 1 96.31 73 PHE B N 1
ATOM 1780 C CA . PHE B 1 73 ? 25.359 0.362 -6.324 1 96.31 73 PHE B CA 1
ATOM 1781 C C . PHE B 1 73 ? 25.703 -1.123 -6.418 1 96.31 73 PHE B C 1
ATOM 1783 O O . PHE B 1 73 ? 25.172 -1.827 -7.285 1 96.31 73 PHE B O 1
ATOM 1790 N N . THR B 1 74 ? 26.562 -1.573 -5.531 1 95.94 74 THR B N 1
ATOM 1791 C CA . THR B 1 74 ? 26.812 -3.004 -5.391 1 95.94 74 THR B CA 1
ATOM 1792 C C . THR B 1 74 ? 25.641 -3.686 -4.672 1 95.94 74 THR B C 1
ATOM 1794 O O . THR B 1 74 ? 24.859 -3.027 -3.986 1 95.94 74 THR B O 1
ATOM 1797 N N . LEU B 1 75 ? 25.531 -5.02 -4.84 1 95.5 75 LEU B N 1
ATOM 1798 C CA . LEU B 1 75 ? 24.5 -5.797 -4.164 1 95.5 75 LEU B CA 1
ATOM 1799 C C . LEU B 1 75 ? 24.594 -5.625 -2.652 1 95.5 75 LEU B C 1
ATOM 1801 O O . LEU B 1 75 ? 23.562 -5.465 -1.98 1 95.5 75 LEU B O 1
ATOM 1805 N N . SER B 1 76 ? 25.812 -5.609 -2.164 1 95.44 76 SER B N 1
ATOM 1806 C CA . SER B 1 76 ? 26.016 -5.441 -0.729 1 95.44 76 SER B CA 1
ATOM 1807 C C . SER B 1 76 ? 25.562 -4.062 -0.261 1 95.44 76 SER B C 1
ATOM 1809 O O . SER B 1 76 ? 24.875 -3.945 0.758 1 95.44 76 SER B O 1
ATOM 1811 N N . ALA B 1 77 ? 25.891 -3.051 -0.968 1 95.69 77 ALA B N 1
ATOM 1812 C CA . ALA B 1 77 ? 25.469 -1.694 -0.635 1 95.69 77 ALA B CA 1
ATOM 1813 C C . ALA B 1 77 ? 23.938 -1.565 -0.704 1 95.69 77 ALA B C 1
ATOM 1815 O O . ALA B 1 77 ? 23.328 -0.945 0.165 1 95.69 77 ALA B O 1
ATOM 1816 N N . ALA B 1 78 ? 23.359 -2.156 -1.74 1 94.94 78 ALA B N 1
ATOM 1817 C CA . ALA B 1 78 ? 21.906 -2.123 -1.899 1 94.94 78 ALA B CA 1
ATOM 1818 C C . ALA B 1 78 ? 21.203 -2.773 -0.708 1 94.94 78 ALA B C 1
ATOM 1820 O O . ALA B 1 78 ? 20.219 -2.24 -0.189 1 94.94 78 ALA B O 1
ATOM 1821 N N . PHE B 1 79 ? 21.703 -3.873 -0.344 1 93.12 79 PHE B N 1
ATOM 1822 C CA . PHE B 1 79 ? 21.109 -4.594 0.779 1 93.12 79 PHE B CA 1
ATOM 1823 C C . PHE B 1 79 ? 21.25 -3.787 2.066 1 93.12 79 PHE B C 1
ATOM 1825 O O . PHE B 1 79 ? 20.297 -3.709 2.854 1 93.12 79 PHE B O 1
ATOM 1832 N N . GLU B 1 80 ? 22.375 -3.156 2.277 1 92.81 80 GLU B N 1
ATOM 1833 C CA . GLU B 1 80 ? 22.578 -2.322 3.461 1 92.81 80 GLU B CA 1
ATOM 1834 C C . GLU B 1 80 ? 21.594 -1.148 3.475 1 92.81 80 GLU B C 1
ATOM 1836 O O . GLU B 1 80 ? 21.031 -0.82 4.516 1 92.81 80 GLU B O 1
ATOM 1841 N N . HIS B 1 81 ? 21.406 -0.577 2.332 1 91.06 81 HIS B N 1
ATOM 1842 C CA . HIS B 1 81 ? 20.453 0.521 2.213 1 91.06 81 HIS B CA 1
ATOM 1843 C C . HIS B 1 81 ? 19.031 0.053 2.508 1 91.06 81 HIS B C 1
ATOM 1845 O O . HIS B 1 81 ? 18.203 0.832 2.982 1 91.06 81 HIS B O 1
ATOM 1851 N N . SER B 1 82 ? 18.766 -1.219 2.203 1 91.25 82 SER B N 1
ATOM 1852 C CA . SER B 1 82 ? 17.422 -1.751 2.402 1 91.25 82 SER B CA 1
ATOM 1853 C C . SER B 1 82 ? 17.078 -1.833 3.883 1 91.25 82 SER B C 1
ATOM 1855 O O . SER B 1 82 ? 15.898 -1.797 4.254 1 91.25 82 SER B O 1
ATOM 1857 N N . LYS B 1 83 ? 18.016 -1.957 4.707 1 89.38 83 LYS B N 1
ATOM 1858 C CA . LYS B 1 83 ? 17.766 -1.973 6.145 1 89.38 83 LYS B CA 1
ATOM 1859 C C . LYS B 1 83 ? 17.125 -0.669 6.609 1 89.38 83 LYS B C 1
ATOM 1861 O O . LYS B 1 83 ? 16.25 -0.677 7.473 1 89.38 83 LYS B O 1
ATOM 1866 N N . ASP B 1 84 ? 17.516 0.375 5.992 1 88.44 84 ASP B N 1
ATOM 1867 C CA . ASP B 1 84 ? 16.922 1.679 6.285 1 88.44 84 ASP B CA 1
ATOM 1868 C C . ASP B 1 84 ? 15.469 1.732 5.852 1 88.44 84 ASP B C 1
ATOM 1870 O O . ASP B 1 84 ? 14.633 2.338 6.531 1 88.44 84 ASP B O 1
ATOM 1874 N N . ILE B 1 85 ? 15.258 1.081 4.852 1 85.31 85 ILE B N 1
ATOM 1875 C CA . ILE B 1 85 ? 13.906 1.11 4.301 1 85.31 85 ILE B CA 1
ATOM 1876 C C . ILE B 1 85 ? 12.938 0.433 5.273 1 85.31 85 ILE B C 1
ATOM 1878 O O . ILE B 1 85 ? 11.812 0.9 5.469 1 85.31 85 ILE B O 1
ATOM 1882 N N . LYS B 1 86 ? 13.375 -0.694 5.781 1 85.94 86 LYS B N 1
ATOM 1883 C CA . LYS B 1 86 ? 12.547 -1.385 6.766 1 85.94 86 LYS B CA 1
ATOM 1884 C C . LYS B 1 86 ? 12.219 -0.475 7.945 1 85.94 86 LYS B C 1
ATOM 1886 O O . LYS B 1 86 ? 11.078 -0.433 8.406 1 85.94 86 LYS B O 1
ATOM 1891 N N . VAL B 1 87 ? 13.203 0.215 8.375 1 91.44 87 VAL B N 1
ATOM 1892 C CA . VAL B 1 87 ? 13.016 1.129 9.5 1 91.44 87 VAL B CA 1
ATOM 1893 C C . VAL B 1 87 ? 12.109 2.283 9.086 1 91.44 87 VAL B C 1
ATOM 1895 O O . VAL B 1 87 ? 11.188 2.652 9.82 1 91.44 87 VAL B O 1
ATOM 1898 N N . LYS B 1 88 ? 12.359 2.818 7.922 1 90.06 88 LYS B N 1
ATOM 1899 C CA . LYS B 1 88 ? 11.547 3.926 7.422 1 90.06 88 LYS B CA 1
ATOM 1900 C C . LYS B 1 88 ? 10.086 3.51 7.27 1 90.06 88 LYS B C 1
ATOM 1902 O O . LYS B 1 88 ? 9.18 4.273 7.605 1 90.06 88 LYS B O 1
ATOM 1907 N N . SER B 1 89 ? 9.891 2.363 6.754 1 87.5 89 SER B N 1
ATOM 1908 C CA . SER B 1 89 ? 8.539 1.843 6.609 1 87.5 89 SER B CA 1
ATOM 1909 C C . SER B 1 89 ? 7.844 1.718 7.965 1 87.5 89 SER B C 1
ATOM 1911 O O . SER B 1 89 ? 6.656 2.02 8.086 1 87.5 89 SER B O 1
ATOM 1913 N N . LYS B 1 90 ? 8.547 1.224 8.938 1 90.06 90 LYS B N 1
ATOM 1914 C CA . LYS B 1 90 ? 8 1.112 10.289 1 90.06 90 LYS B CA 1
ATOM 1915 C C . LYS B 1 90 ? 7.645 2.484 10.852 1 90.06 90 LYS B C 1
ATOM 1917 O O . LYS B 1 90 ? 6.605 2.645 11.5 1 90.06 90 LYS B O 1
ATOM 1922 N N . ILE B 1 91 ? 8.469 3.471 10.633 1 93.19 91 ILE B N 1
ATOM 1923 C CA . ILE B 1 91 ? 8.211 4.836 11.086 1 93.19 91 ILE B CA 1
ATOM 1924 C C . ILE B 1 91 ? 6.922 5.348 10.453 1 93.19 91 ILE B C 1
ATOM 1926 O O . ILE B 1 91 ? 6.062 5.898 11.148 1 93.19 91 ILE B O 1
ATOM 1930 N N . VAL B 1 92 ? 6.781 5.148 9.18 1 89.5 92 VAL B N 1
ATOM 1931 C CA . VAL B 1 92 ? 5.598 5.594 8.445 1 89.5 92 VAL B CA 1
ATOM 1932 C C . VAL B 1 92 ? 4.359 4.887 8.992 1 89.5 92 VAL B C 1
ATOM 1934 O O . VAL B 1 92 ? 3.336 5.527 9.25 1 89.5 92 VAL B O 1
ATOM 1937 N N . ARG B 1 93 ? 4.449 3.627 9.125 1 86.62 93 ARG B N 1
ATOM 1938 C CA . ARG B 1 93 ? 3.332 2.852 9.656 1 86.62 93 ARG B CA 1
ATOM 1939 C C . ARG B 1 93 ? 2.938 3.346 11.047 1 86.62 93 ARG B C 1
ATOM 1941 O O . ARG B 1 93 ? 1.75 3.514 11.336 1 86.62 93 ARG B O 1
ATOM 1948 N N . ASN B 1 94 ? 3.9 3.496 11.898 1 89.12 94 ASN B N 1
ATOM 1949 C CA . ASN B 1 94 ? 3.635 3.975 13.25 1 89.12 94 ASN B CA 1
ATOM 1950 C C . ASN B 1 94 ? 2.969 5.348 13.234 1 89.12 94 ASN B C 1
ATOM 1952 O O . ASN B 1 94 ? 2.068 5.613 14.039 1 89.12 94 ASN B O 1
ATOM 1956 N N . PHE B 1 95 ? 3.385 6.141 12.375 1 89.19 95 PHE B N 1
ATOM 1957 C CA . PHE B 1 95 ? 2.82 7.484 12.297 1 89.19 95 PHE B CA 1
ATOM 1958 C C . PHE B 1 95 ? 1.375 7.434 11.82 1 89.19 95 PHE B C 1
ATOM 1960 O O . PHE B 1 95 ? 0.51 8.125 12.367 1 89.19 95 PHE B O 1
ATOM 1967 N N . PHE B 1 96 ? 1.078 6.559 10.852 1 82.25 96 PHE B N 1
ATOM 1968 C CA . PHE B 1 96 ? -0.224 6.586 10.195 1 82.25 96 PHE B CA 1
ATOM 1969 C C . PHE B 1 96 ? -1.155 5.539 10.797 1 82.25 96 PHE B C 1
ATOM 1971 O O . PHE B 1 96 ? -2.291 5.379 10.344 1 82.25 96 PHE B O 1
ATOM 1978 N N . GLU B 1 97 ? -0.718 4.641 11.625 1 76.62 97 GLU B N 1
ATOM 1979 C CA . GLU B 1 97 ? -1.461 3.512 12.18 1 76.62 97 GLU B CA 1
ATOM 1980 C C . GLU B 1 97 ? -2.881 3.922 12.562 1 76.62 97 GLU B C 1
ATOM 1982 O O . GLU B 1 97 ? -3.818 3.135 12.414 1 76.62 97 GLU B O 1
ATOM 1987 N N . HIS B 1 98 ? -3.104 5.016 12.984 1 69.88 98 HIS B N 1
ATOM 1988 C CA . HIS B 1 98 ? -4.434 5.426 13.43 1 69.88 98 HIS B CA 1
ATOM 1989 C C . HIS B 1 98 ? -4.93 6.629 12.641 1 69.88 98 HIS B C 1
ATOM 1991 O O . HIS B 1 98 ? -5.805 7.363 13.102 1 69.88 98 HIS B O 1
ATOM 1997 N N . THR B 1 99 ? -4.168 6.602 11.438 1 65.56 99 THR B N 1
ATOM 1998 C CA . THR B 1 99 ? -4.535 7.75 10.617 1 65.56 99 THR B CA 1
ATOM 1999 C C . THR B 1 99 ? -5.352 7.305 9.406 1 65.56 99 THR B C 1
ATOM 2001 O O . THR B 1 99 ? -5.27 6.148 8.984 1 65.56 99 THR B O 1
ATOM 2004 N N . PHE B 1 100 ? -6.488 7.836 9.18 1 64.44 100 PHE B N 1
ATOM 2005 C CA . PHE B 1 100 ? -7.309 7.664 7.988 1 64.44 100 PHE B CA 1
ATOM 2006 C C . PHE B 1 100 ? -8.539 6.824 8.297 1 64.44 100 PHE B C 1
ATOM 2008 O O . PHE B 1 100 ? -8.516 5.602 8.164 1 64.44 100 PHE B O 1
ATOM 2015 N N . ASN B 1 101 ? -9.453 7.293 8.672 1 65.81 101 ASN B N 1
ATOM 2016 C CA . ASN B 1 101 ? -10.625 6.613 9.211 1 65.81 101 ASN B CA 1
ATOM 2017 C C . ASN B 1 101 ? -11.75 6.531 8.18 1 65.81 101 ASN B C 1
ATOM 2019 O O . ASN B 1 101 ? -12.547 5.594 8.195 1 65.81 101 ASN B O 1
ATOM 2023 N N . ASP B 1 102 ? -11.781 7.621 7.367 1 82.06 102 ASP B N 1
ATOM 2024 C CA . ASP B 1 102 ? -12.953 7.613 6.488 1 82.06 102 ASP B CA 1
ATOM 2025 C C . ASP B 1 102 ? -12.758 8.562 5.309 1 82.06 102 ASP B C 1
ATOM 2027 O O . ASP B 1 102 ? -12.109 9.609 5.445 1 82.06 102 ASP B O 1
ATOM 2031 N N . VAL B 1 103 ? -13.117 8.125 4.191 1 91.88 103 VAL B N 1
ATOM 2032 C CA . VAL B 1 103 ? -13.164 8.977 3.008 1 91.88 103 VAL B CA 1
ATOM 2033 C C . VAL B 1 103 ? -14.617 9.227 2.605 1 91.88 103 VAL B C 1
ATOM 2035 O O . VAL B 1 103 ? -15.398 8.289 2.48 1 91.88 103 VAL B O 1
ATOM 2038 N N . THR B 1 104 ? -15.016 10.484 2.582 1 94.75 104 THR B N 1
ATOM 2039 C CA . THR B 1 104 ? -16.328 10.883 2.109 1 94.75 104 THR B C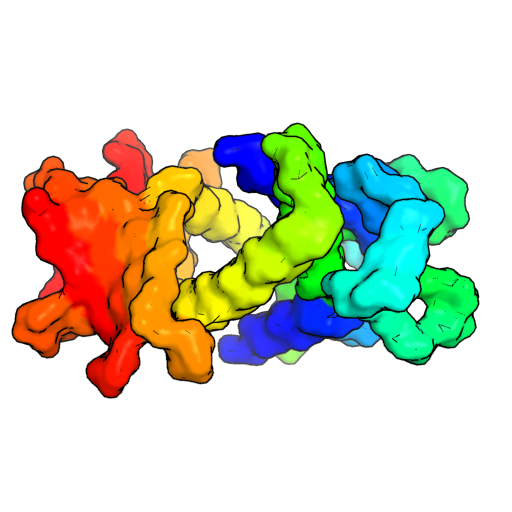A 1
ATOM 2040 C C . THR B 1 104 ? -16.266 11.398 0.674 1 94.75 104 THR B C 1
ATOM 2042 O O . THR B 1 104 ? -15.484 12.305 0.37 1 94.75 104 THR B O 1
ATOM 2045 N N . ILE B 1 105 ? -17.078 10.875 -0.163 1 95.38 105 ILE B N 1
ATOM 2046 C CA . ILE B 1 105 ? -17.109 11.289 -1.562 1 95.38 105 ILE B CA 1
ATOM 2047 C C . ILE B 1 105 ? -18.047 12.484 -1.729 1 95.38 105 ILE B C 1
ATOM 2049 O O . ILE B 1 105 ? -19.203 12.438 -1.307 1 95.38 105 ILE B O 1
ATOM 2053 N N . THR B 1 106 ? -17.656 13.539 -2.295 1 96.75 106 THR B N 1
ATOM 2054 C CA . THR B 1 106 ? -18.5 14.695 -2.578 1 96.75 106 THR B CA 1
ATOM 2055 C C . THR B 1 106 ? -18.875 14.742 -4.055 1 96.75 106 THR B C 1
ATOM 2057 O O . THR B 1 106 ? -19.922 15.281 -4.422 1 96.75 106 THR B O 1
ATOM 2060 N N . ASP B 1 107 ? -18.031 14.258 -4.906 1 97 107 ASP B N 1
ATOM 2061 C CA . ASP B 1 107 ? -18.281 14.117 -6.336 1 97 107 ASP B CA 1
ATOM 2062 C C . ASP B 1 107 ? -17.594 12.875 -6.895 1 97 107 ASP B C 1
ATOM 2064 O O . ASP B 1 107 ? -16.375 12.875 -7.109 1 97 107 ASP B O 1
ATOM 2068 N N . ALA B 1 108 ? -18.25 11.93 -7.254 1 94.25 108 ALA B N 1
ATOM 2069 C CA . ALA B 1 108 ? -17.703 10.641 -7.664 1 94.25 108 ALA B CA 1
ATOM 2070 C C . ALA B 1 108 ? -17.078 10.734 -9.055 1 94.25 108 ALA B C 1
ATOM 2072 O O . ALA B 1 108 ? -16.047 10.125 -9.312 1 94.25 108 ALA B O 1
ATOM 2073 N N . ASP B 1 109 ? -17.75 11.445 -9.914 1 94.88 109 ASP B N 1
ATOM 2074 C CA . ASP B 1 109 ? -17.297 11.539 -11.297 1 94.88 109 ASP B CA 1
ATOM 2075 C C . ASP B 1 109 ? -15.93 12.219 -11.375 1 94.88 109 ASP B C 1
ATOM 2077 O O . ASP B 1 109 ? -15.102 11.859 -12.211 1 94.88 109 ASP B O 1
ATOM 2081 N N . LYS B 1 110 ? -15.664 13.156 -10.5 1 96.44 110 LYS B N 1
ATOM 2082 C CA . LYS B 1 110 ? -14.422 13.922 -10.523 1 96.44 110 LYS B CA 1
ATOM 2083 C C . LYS B 1 110 ? -13.43 13.406 -9.477 1 96.44 110 LYS B C 1
ATOM 2085 O O . LYS B 1 110 ? -12.328 13.938 -9.352 1 96.44 110 LYS B O 1
ATOM 2090 N N . ALA B 1 111 ? -13.875 12.445 -8.648 1 95.38 111 ALA B N 1
ATOM 2091 C CA . ALA B 1 111 ? -13.078 11.914 -7.543 1 95.38 111 ALA B CA 1
ATOM 2092 C C . ALA B 1 111 ? -12.742 13.008 -6.535 1 95.38 111 ALA B C 1
ATOM 2094 O O . ALA B 1 111 ? -11.594 13.141 -6.121 1 95.38 111 ALA B O 1
ATOM 2095 N N . TYR B 1 112 ? -13.766 13.812 -6.25 1 97.44 112 TYR B N 1
ATOM 2096 C CA . TYR B 1 112 ? -13.672 14.789 -5.176 1 97.44 112 TYR B CA 1
ATOM 2097 C C . TYR B 1 112 ? -14.164 14.203 -3.857 1 97.44 112 TYR B C 1
ATOM 2099 O O . TYR B 1 112 ? -15.102 13.406 -3.84 1 97.44 112 TYR B O 1
ATOM 2107 N N . GLY B 1 113 ? -13.484 14.602 -2.805 1 96.56 113 GLY B N 1
ATOM 2108 C CA . GLY B 1 113 ? -13.906 14.094 -1.51 1 96.56 113 GLY B CA 1
ATOM 2109 C C . GLY B 1 113 ? -13.07 14.617 -0.36 1 96.56 113 GLY B C 1
ATOM 2110 O O . GLY B 1 113 ? -12.266 15.539 -0.54 1 96.56 113 GLY B O 1
ATOM 2111 N N . GLU B 1 114 ? -13.406 14.148 0.818 1 95.19 114 GLU B N 1
ATOM 2112 C CA . GLU B 1 114 ? -12.734 14.516 2.057 1 95.19 114 GLU B CA 1
ATOM 2113 C C . GLU B 1 114 ? -12.211 13.281 2.789 1 95.19 114 GLU B C 1
ATOM 2115 O O . GLU B 1 114 ? -12.891 12.258 2.848 1 95.19 114 GLU B O 1
ATOM 2120 N N . ILE B 1 115 ? -11.047 13.375 3.227 1 92.75 115 ILE B N 1
ATOM 2121 C CA . ILE B 1 115 ? -10.398 12.32 3.992 1 92.75 115 ILE B CA 1
ATOM 2122 C C . ILE B 1 115 ? -10.273 12.742 5.453 1 92.75 115 ILE B C 1
ATOM 2124 O O . ILE B 1 115 ? -9.727 13.805 5.754 1 92.75 115 ILE B O 1
ATOM 2128 N N . ASP B 1 116 ? -10.75 11.938 6.34 1 91.62 116 ASP B N 1
ATOM 2129 C CA . ASP B 1 116 ? -10.547 12.18 7.766 1 91.62 116 ASP B CA 1
ATOM 2130 C C . ASP B 1 116 ? -9.164 11.703 8.211 1 91.62 116 ASP B C 1
ATOM 2132 O O . ASP B 1 116 ? -8.945 10.5 8.383 1 91.62 116 ASP B O 1
ATOM 2136 N N . LEU B 1 117 ? -8.297 12.539 8.414 1 86.25 117 LEU B N 1
ATOM 2137 C CA . LEU B 1 117 ? -6.922 12.227 8.789 1 86.25 117 LEU B CA 1
ATOM 2138 C C . LEU B 1 117 ? -6.785 12.094 10.297 1 86.25 117 LEU B C 1
ATOM 2140 O O . LEU B 1 117 ? -5.719 11.734 10.797 1 86.25 117 LEU B O 1
ATOM 2144 N N . GLY B 1 118 ? -7.875 12.344 10.945 1 85.06 118 GLY B N 1
ATOM 2145 C CA . GLY B 1 118 ? -7.914 12.125 12.383 1 85.06 118 GLY B CA 1
ATOM 2146 C C . GLY B 1 118 ? -7.25 13.234 13.172 1 85.06 118 GLY B C 1
ATOM 2147 O O . GLY B 1 118 ? -7.027 14.328 12.656 1 85.06 118 GLY B O 1
ATOM 2148 N N . GLU B 1 119 ? -7.066 12.875 14.438 1 82.94 119 GLU B N 1
ATOM 2149 C CA . GLU B 1 119 ? -6.484 13.844 15.367 1 82.94 119 GLU B CA 1
ATOM 2150 C C . GLU B 1 119 ? -4.965 13.719 15.422 1 82.94 119 GLU B C 1
ATOM 2152 O O . GLU B 1 119 ? -4.434 12.617 15.547 1 82.94 119 GLU B O 1
ATOM 2157 N N . LEU B 1 120 ? -4.336 14.805 15.164 1 79.62 120 LEU B N 1
ATOM 2158 C CA . LEU B 1 120 ? -2.883 14.82 15.266 1 79.62 120 LEU B CA 1
ATOM 2159 C C . LEU B 1 120 ? -2.414 15.891 16.25 1 79.62 120 LEU B C 1
ATOM 2161 O O . LEU B 1 120 ? -2.977 16.984 16.281 1 79.62 120 LEU B O 1
ATOM 2165 N N . LEU B 1 121 ? -1.499 15.5 17.094 1 80.12 121 LEU B N 1
ATOM 2166 C CA . LEU B 1 121 ? -0.853 16.453 17.984 1 80.12 121 LEU B CA 1
ATOM 2167 C C . LEU B 1 121 ? 0.115 17.344 17.203 1 80.12 121 LEU B C 1
ATOM 2169 O O . LEU B 1 121 ? 0.847 16.859 16.344 1 80.12 121 LEU B O 1
ATOM 2173 N N . VAL B 1 122 ? -0.014 18.609 17.516 1 81.44 122 VAL B N 1
ATOM 2174 C CA . VAL B 1 122 ? 0.895 19.562 16.875 1 81.44 122 VAL B CA 1
ATOM 2175 C C . VAL B 1 122 ? 1.968 19.984 17.875 1 81.44 122 VAL B C 1
ATOM 2177 O O . VAL B 1 122 ? 1.767 19.906 19.078 1 81.44 122 VAL B O 1
ATOM 2180 N N . GLN B 1 123 ? 3.121 20.328 17.359 1 75.12 123 GLN B N 1
ATOM 2181 C CA . GLN B 1 123 ? 4.285 20.672 18.156 1 75.12 123 GLN B CA 1
ATOM 2182 C C . GLN B 1 123 ? 3.891 21.562 19.344 1 75.12 123 GLN B C 1
ATOM 2184 O O . GLN B 1 123 ? 4.531 21.516 20.391 1 75.12 123 GLN B O 1
ATOM 2189 N N . ASP B 1 124 ? 2.865 22.234 19.25 1 72.31 124 ASP B N 1
ATOM 2190 C CA . ASP B 1 124 ? 2.459 23.109 20.359 1 72.31 124 ASP B CA 1
ATOM 2191 C C . ASP B 1 124 ? 1.678 22.328 21.406 1 72.31 124 ASP B C 1
ATOM 2193 O O . ASP B 1 124 ? 1.311 22.891 22.453 1 72.31 124 ASP B O 1
ATOM 2197 N N . GLY B 1 125 ? 1.516 21.078 21.203 1 76.06 125 GLY B N 1
ATOM 2198 C CA . GLY B 1 125 ? 0.867 20.203 22.172 1 76.06 125 GLY B CA 1
ATOM 2199 C C . GLY B 1 125 ? -0.636 20.125 21.984 1 76.06 125 GLY B C 1
ATOM 2200 O O . GLY B 1 125 ? -1.312 19.375 22.688 1 76.06 125 GLY B O 1
ATOM 2201 N N . GLN B 1 126 ? -1.174 20.922 21.234 1 85.06 126 GLN B N 1
ATOM 2202 C CA . GLN B 1 126 ? -2.611 20.906 20.984 1 85.06 126 GLN B CA 1
ATOM 2203 C C . GLN B 1 126 ? -2.963 19.859 19.922 1 85.06 126 GLN B C 1
ATOM 2205 O O . GLN B 1 126 ? -2.174 19.609 19.016 1 85.06 126 GLN B O 1
ATOM 2210 N N . LYS B 1 127 ? -4.105 19.312 20.156 1 86.81 127 LYS B N 1
ATOM 2211 C CA . LYS B 1 127 ? -4.609 18.344 19.188 1 86.81 127 LYS B CA 1
ATOM 2212 C C . LYS B 1 127 ? -5.531 19.016 18.156 1 86.81 127 LYS B C 1
ATOM 2214 O O . LYS B 1 127 ? -6.395 19.812 18.531 1 86.81 127 LYS B O 1
ATOM 2219 N N . TYR B 1 128 ? -5.262 18.75 17.016 1 86.56 128 TYR B N 1
ATOM 2220 C CA . TYR B 1 128 ? -6.113 19.25 15.938 1 86.56 128 TYR B CA 1
ATOM 2221 C C . TYR B 1 128 ? -6.668 18.094 15.102 1 86.56 128 TYR B C 1
ATOM 2223 O O . TYR B 1 128 ? -6.02 17.047 14.961 1 86.56 128 TYR B O 1
ATOM 2231 N N . HIS B 1 129 ? -7.859 18.297 14.703 1 89.12 129 HIS B N 1
ATOM 2232 C CA . HIS B 1 129 ? -8.445 17.359 13.758 1 89.12 129 HIS B CA 1
ATOM 2233 C C . HIS B 1 129 ? -8.203 17.812 12.32 1 89.12 129 HIS B C 1
ATOM 2235 O O . HIS B 1 129 ? -8.578 18.938 11.945 1 89.12 129 HIS B O 1
ATOM 2241 N N . PHE B 1 130 ? -7.66 16.953 11.57 1 88.06 130 PHE B N 1
ATOM 2242 C CA . PHE B 1 130 ? -7.297 17.281 10.195 1 88.06 130 PHE B CA 1
ATOM 2243 C C . PHE B 1 130 ? -8.18 16.547 9.203 1 88.06 130 PHE B C 1
ATOM 2245 O O . PHE B 1 130 ? -8.5 15.367 9.406 1 88.06 130 PHE B O 1
ATOM 2252 N N . LYS B 1 131 ? -8.5 17.297 8.203 1 91.56 131 LYS B N 1
ATOM 2253 C CA . LYS B 1 131 ? -9.195 16.719 7.059 1 91.56 131 LYS B CA 1
ATOM 2254 C C . LYS B 1 131 ? -8.492 17.062 5.75 1 91.56 131 LYS B C 1
ATOM 2256 O O . LYS B 1 131 ? -8.109 18.219 5.531 1 91.56 131 LYS B O 1
ATOM 2261 N N . GLY B 1 132 ? -8.234 16.031 4.965 1 91.81 132 GLY B N 1
ATOM 2262 C CA . GLY B 1 132 ? -7.781 16.266 3.602 1 91.81 132 GLY B CA 1
ATOM 2263 C C . GLY B 1 132 ? -8.922 16.438 2.615 1 91.81 132 GLY B C 1
ATOM 2264 O O . GLY B 1 132 ? -9.914 15.711 2.674 1 91.81 132 GLY B O 1
ATOM 2265 N N . VAL B 1 133 ? -8.75 17.406 1.727 1 93.88 133 VAL B N 1
ATOM 2266 C CA . VAL B 1 133 ? -9.812 17.688 0.766 1 93.88 133 VAL B CA 1
ATOM 2267 C C . VAL B 1 133 ? -9.25 17.656 -0.652 1 93.88 133 VAL B C 1
ATOM 2269 O O . VAL B 1 133 ? -8.164 18.203 -0.904 1 93.88 133 VAL B O 1
ATOM 2272 N N . VAL B 1 134 ? -9.938 17.062 -1.515 1 94.69 134 VAL B N 1
ATOM 2273 C CA . VAL B 1 134 ? -9.703 17.125 -2.955 1 94.69 134 VAL B CA 1
ATOM 2274 C C . VAL B 1 134 ? -10.961 17.641 -3.656 1 94.69 134 VAL B C 1
ATOM 2276 O O . VAL B 1 134 ? -12.016 17 -3.6 1 94.69 134 VAL B O 1
ATOM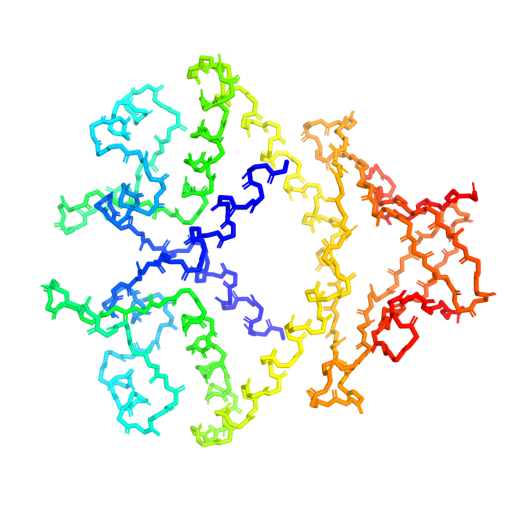 2279 N N . ASP B 1 135 ? -10.828 18.797 -4.258 1 94.88 135 ASP B N 1
ATOM 2280 C CA . ASP B 1 135 ? -11.977 19.375 -4.957 1 94.88 135 ASP B CA 1
ATOM 2281 C C . ASP B 1 135 ? -11.523 20.25 -6.117 1 94.88 135 ASP B C 1
ATOM 2283 O O . ASP B 1 135 ? -10.438 20.062 -6.672 1 94.88 135 ASP B O 1
ATOM 2287 N N . GLU B 1 136 ? -12.406 21.062 -6.586 1 93.88 136 GLU B N 1
ATOM 2288 C CA . GLU B 1 136 ? -12.141 21.891 -7.766 1 93.88 136 GLU B CA 1
ATOM 2289 C C . GLU B 1 136 ? -10.969 22.828 -7.527 1 93.88 136 GLU B C 1
ATOM 2291 O O . GLU B 1 136 ? -10.367 23.344 -8.477 1 93.88 136 GLU B O 1
ATOM 2296 N N . HIS B 1 137 ? -10.664 23.109 -6.355 1 90.62 137 HIS B N 1
ATOM 2297 C CA . HIS B 1 137 ? -9.578 24.016 -6.016 1 90.62 137 HIS B CA 1
ATOM 2298 C C . HIS B 1 137 ? -8.266 23.266 -5.816 1 90.62 137 HIS B C 1
ATOM 2300 O O . HIS B 1 137 ? -7.223 23.875 -5.57 1 90.62 137 HIS B O 1
ATOM 2306 N N . GLY B 1 138 ? -8.281 21.984 -5.945 1 89.44 138 GLY B N 1
ATOM 2307 C CA . GLY B 1 138 ? -7.082 21.188 -5.758 1 89.44 138 GLY B CA 1
ATOM 2308 C C . GLY B 1 138 ? -7.098 20.375 -4.469 1 89.44 138 GLY B C 1
ATOM 2309 O O . GLY B 1 138 ? -8.133 19.812 -4.098 1 89.44 138 GLY B O 1
ATOM 2310 N N . ARG B 1 139 ? -5.992 20.219 -3.936 1 90.75 139 ARG B N 1
ATOM 2311 C CA . ARG B 1 139 ? -5.852 19.484 -2.68 1 90.75 139 ARG B CA 1
ATOM 2312 C C . ARG B 1 139 ? -5.445 20.422 -1.547 1 90.75 139 ARG B C 1
ATOM 2314 O O . ARG B 1 139 ? -4.539 21.25 -1.708 1 90.75 139 ARG B O 1
ATOM 2321 N N . TYR B 1 140 ? -6.129 20.328 -0.478 1 90.62 140 TYR B N 1
ATOM 2322 C CA . TYR B 1 140 ? -5.766 21.156 0.663 1 90.62 140 TYR B CA 1
ATOM 2323 C C . TYR B 1 140 ? -6.227 20.516 1.97 1 90.62 140 TYR B C 1
ATOM 2325 O O . TYR B 1 140 ? -6.953 19.531 1.961 1 90.62 140 TYR B O 1
ATOM 2333 N N . LEU B 1 141 ? -5.762 21.094 3.035 1 91.19 141 LEU B N 1
ATOM 2334 C CA . LEU B 1 141 ? -6.09 20.578 4.363 1 91.19 141 LEU B CA 1
ATOM 2335 C C . LEU B 1 141 ? -7.086 21.5 5.066 1 91.19 141 LEU B C 1
ATOM 2337 O O . LEU B 1 141 ? -6.992 22.719 4.965 1 91.19 141 LEU B O 1
ATOM 2341 N N . LYS B 1 142 ? -8 20.906 5.68 1 91 142 LYS B N 1
ATOM 2342 C CA . LYS B 1 142 ? -8.867 21.594 6.633 1 91 142 LYS B CA 1
ATOM 2343 C C . LYS B 1 142 ? -8.531 21.203 8.07 1 91 142 LYS B C 1
ATOM 2345 O O . LYS B 1 142 ? -8.383 20.016 8.375 1 91 142 LYS B O 1
ATOM 2350 N N . ILE B 1 143 ? -8.398 22.141 8.859 1 87.62 143 ILE B N 1
ATOM 2351 C CA . ILE B 1 143 ? -8.055 21.891 10.258 1 87.62 143 ILE B CA 1
ATOM 2352 C C . ILE B 1 143 ? -9.195 22.359 11.156 1 87.62 143 ILE B C 1
ATOM 2354 O O . ILE B 1 143 ? -9.641 23.5 11.062 1 87.62 143 ILE B O 1
ATOM 2358 N N . ASP B 1 144 ? -9.633 21.406 11.773 1 80.88 144 ASP B N 1
ATOM 2359 C CA . ASP B 1 144 ? -10.664 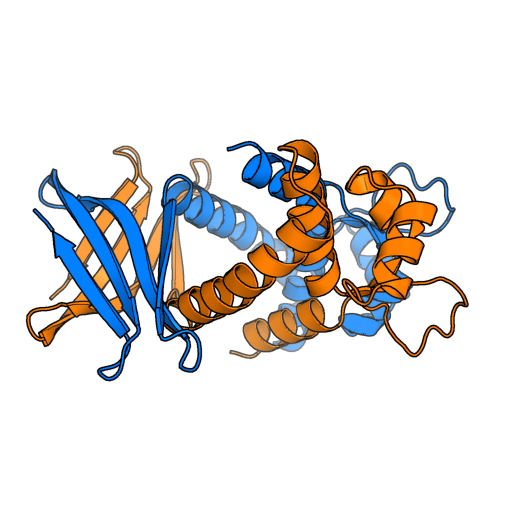21.766 12.75 1 80.88 144 ASP B CA 1
ATOM 2360 C C . ASP B 1 144 ? -10.125 21.656 14.18 1 80.88 144 ASP B C 1
ATOM 2362 O O . ASP B 1 144 ? -9.328 20.766 14.484 1 80.88 144 ASP B O 1
ATOM 2366 N N . LYS B 1 145 ? -10.305 22.766 15 1 71.12 145 LYS B N 1
ATOM 2367 C CA . LYS B 1 145 ? -9.953 22.766 16.422 1 71.12 145 LYS B CA 1
ATOM 2368 C C . LYS B 1 145 ? -10.906 21.891 17.219 1 71.12 145 LYS B C 1
ATOM 2370 O O . LYS B 1 145 ? -12.094 21.797 16.906 1 71.12 145 LYS B O 1
#

Nearest PDB structures (foldseek):
  4wlw-assembly1_A-2  TM=7.345E-01  e=4.913E-04  Escherichia coli K-12
  4wlw-assembly2_A  TM=7.345E-01  e=4.913E-04  Escherichia coli K-12
  4wlw-assembly2_A-2  TM=7.345E-01  e=4.913E-04  Escherichia coli K-12
  4wls-assembly1_B  TM=7.260E-01  e=6.988E-04  Escherichia coli DH5[alpha]
  5d90-assembly2_C  TM=7.975E-01  e=4.070E-03  Haemophilus influenzae Rd KW20